Protein AF-J0SMK9-F1 (afdb_monomer)

Mean predicted aligned error: 4.0 Å

Secondary structure (DSSP, 8-state):
-HHHHHHHHHHHHTPPPPBP-SHHHHHHHHTT---HHHHHHHHTT---S-SGGGGGGHHHHHHHHB-EEEEEEEE---STTS--S--EEEEEEE--TT--HHHHHHHHHHHHGGGGGG-----S---------S-SHHHHHHHHHHHHHSTT--------SS--THHHHHHTT---------SS---HHHHHHHTT-TT----HHHHHHHHHHHHHHHHHHHH--

Radius of gyration: 21.22 Å; Cα contacts (8 Å, |Δi|>4): 235; chains: 1; bounding box: 61×41×55 Å

Structure (mmCIF, N/CA/C/O backbone):
data_AF-J0SMK9-F1
#
_entry.id   AF-J0SMK9-F1
#
loop_
_atom_site.group_PDB
_atom_site.id
_atom_site.type_symbol
_atom_site.label_atom_id
_atom_site.label_alt_id
_atom_site.label_comp_id
_atom_site.label_asym_id
_atom_site.label_entity_id
_atom_site.label_seq_id
_atom_site.pdbx_PDB_ins_code
_atom_site.Cartn_x
_atom_site.Cartn_y
_atom_site.Cartn_z
_atom_site.occupancy
_atom_site.B_iso_or_equiv
_atom_site.auth_seq_id
_atom_site.auth_comp_id
_atom_site.auth_asym_id
_atom_site.auth_atom_id
_atom_site.pdbx_PDB_model_num
ATOM 1 N N . ALA A 1 1 ? 22.108 -6.708 -23.252 1.00 94.81 1 ALA A N 1
ATOM 2 C CA . ALA A 1 1 ? 21.219 -6.888 -22.088 1.00 94.81 1 ALA A CA 1
ATOM 3 C C . ALA A 1 1 ? 21.209 -5.687 -21.137 1.00 94.81 1 ALA A C 1
ATOM 5 O O . ALA A 1 1 ? 20.129 -5.175 -20.898 1.00 94.81 1 ALA A O 1
ATOM 6 N N . VAL A 1 2 ? 22.363 -5.189 -20.659 1.00 96.62 2 VAL A N 1
ATOM 7 C CA . VAL A 1 2 ? 22.430 -4.053 -19.700 1.00 96.62 2 VAL A CA 1
ATOM 8 C C . VAL A 1 2 ? 21.637 -2.823 -20.160 1.00 96.62 2 VAL A C 1
ATOM 10 O O . VAL A 1 2 ? 20.822 -2.305 -19.409 1.00 96.62 2 VAL A O 1
ATOM 13 N N . GLU A 1 3 ? 21.832 -2.378 -21.403 1.00 96.50 3 GLU A N 1
ATOM 14 C CA . GLU A 1 3 ? 21.103 -1.223 -21.948 1.00 96.50 3 GLU A CA 1
ATOM 15 C C . GLU A 1 3 ? 19.584 -1.452 -21.977 1.00 96.50 3 GLU A C 1
ATOM 17 O O . GLU A 1 3 ? 18.820 -0.583 -21.570 1.00 96.50 3 GLU A O 1
ATOM 22 N N . ARG A 1 4 ? 19.145 -2.649 -22.394 1.00 97.38 4 ARG A N 1
ATOM 23 C CA . ARG A 1 4 ? 17.723 -3.021 -22.394 1.00 97.38 4 ARG A CA 1
ATOM 24 C C . ARG A 1 4 ? 17.141 -3.029 -20.982 1.00 97.38 4 ARG A C 1
ATOM 26 O O . ARG A 1 4 ? 16.064 -2.486 -20.790 1.00 97.38 4 ARG A O 1
ATOM 33 N N . LEU A 1 5 ? 17.861 -3.578 -20.004 1.00 98.12 5 LEU A N 1
ATOM 34 C CA . LEU A 1 5 ? 17.448 -3.563 -18.599 1.00 98.12 5 LEU A CA 1
ATOM 35 C C . LEU A 1 5 ? 17.227 -2.129 -18.095 1.00 98.12 5 LEU A C 1
ATOM 37 O O . LEU A 1 5 ? 16.214 -1.857 -17.461 1.00 98.12 5 LEU A O 1
ATOM 41 N N . ALA A 1 6 ? 18.136 -1.205 -18.419 1.00 98.06 6 ALA A N 1
ATOM 42 C CA . ALA A 1 6 ? 17.998 0.200 -18.039 1.00 98.06 6 ALA A CA 1
ATOM 43 C C . ALA A 1 6 ? 16.786 0.876 -18.708 1.00 98.06 6 ALA A C 1
ATOM 45 O O . ALA A 1 6 ? 16.082 1.646 -18.061 1.00 98.06 6 ALA A O 1
ATOM 46 N N . GLN A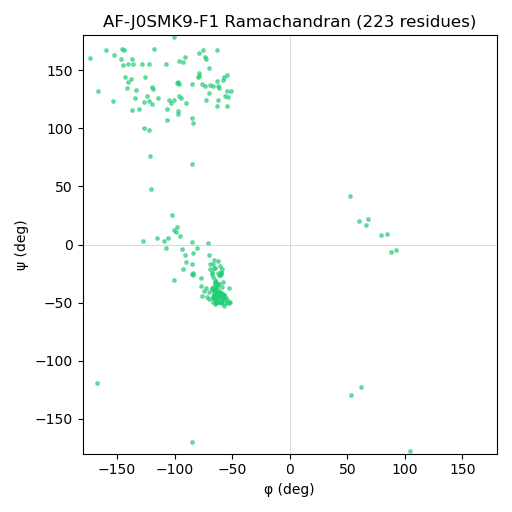 1 7 ? 16.511 0.567 -19.981 1.00 98.38 7 GLN A N 1
ATOM 47 C CA . GLN A 1 7 ? 15.333 1.073 -20.700 1.00 98.38 7 GLN A CA 1
ATOM 48 C C . GLN A 1 7 ? 14.022 0.553 -20.094 1.00 98.38 7 GLN A C 1
ATOM 50 O O . GLN A 1 7 ? 13.109 1.338 -19.864 1.00 98.38 7 GLN A O 1
ATOM 55 N N . VAL A 1 8 ? 13.954 -0.748 -19.792 1.00 98.50 8 VAL A N 1
ATOM 56 C CA . VAL A 1 8 ? 12.815 -1.383 -19.108 1.00 98.50 8 VAL A CA 1
ATOM 57 C C . VAL A 1 8 ? 12.595 -0.742 -17.738 1.00 98.50 8 VAL A C 1
ATOM 59 O O . VAL A 1 8 ? 11.495 -0.290 -17.443 1.00 98.50 8 VAL A O 1
ATOM 62 N N . SER A 1 9 ? 13.655 -0.619 -16.935 1.00 98.44 9 SER A N 1
ATOM 63 C CA . SER A 1 9 ? 13.608 0.020 -15.615 1.00 98.44 9 SER A CA 1
ATOM 64 C C . SER A 1 9 ? 13.060 1.450 -15.682 1.00 98.44 9 SER A C 1
ATOM 66 O O . SER A 1 9 ? 12.166 1.804 -14.915 1.00 98.44 9 SER A O 1
ATOM 68 N N . ALA A 1 10 ? 13.540 2.257 -16.633 1.00 98.38 10 ALA A N 1
ATOM 69 C CA . ALA A 1 10 ? 13.074 3.628 -16.821 1.00 98.38 10 ALA A CA 1
ATOM 70 C C . ALA A 1 10 ? 11.602 3.700 -17.259 1.00 98.38 10 ALA A C 1
ATOM 72 O O . ALA A 1 10 ? 10.867 4.552 -16.765 1.00 98.38 10 ALA A O 1
ATOM 73 N N . ALA A 1 11 ? 11.167 2.804 -18.152 1.00 98.38 11 ALA A N 1
ATOM 74 C CA . ALA A 1 11 ? 9.780 2.734 -18.606 1.00 98.38 11 ALA A CA 1
ATOM 75 C C . ALA A 1 11 ? 8.821 2.398 -17.452 1.00 98.38 11 ALA A C 1
ATOM 77 O O . ALA A 1 11 ? 7.823 3.091 -17.267 1.00 98.38 11 ALA A O 1
ATOM 78 N N . LEU A 1 12 ? 9.165 1.408 -16.619 1.00 98.19 12 LEU A N 1
ATOM 79 C CA . LEU A 1 12 ? 8.371 1.045 -15.439 1.00 98.19 12 LEU A CA 1
ATOM 80 C C . LEU A 1 12 ? 8.329 2.173 -14.397 1.00 98.19 12 LEU A C 1
ATOM 82 O O . LEU A 1 12 ? 7.281 2.418 -13.809 1.00 98.19 12 LEU A O 1
ATOM 86 N N . SER A 1 13 ? 9.434 2.898 -14.191 1.00 96.88 13 SER A N 1
ATOM 87 C CA . SER A 1 13 ? 9.476 4.043 -13.265 1.00 96.88 13 SER A CA 1
ATOM 88 C C . SER A 1 13 ? 8.637 5.241 -13.723 1.00 96.88 13 SER A C 1
ATOM 90 O O . SER A 1 13 ? 8.238 6.052 -12.894 1.00 96.88 13 SER A O 1
ATOM 92 N N . ALA A 1 14 ? 8.400 5.386 -15.028 1.00 95.81 14 ALA A N 1
ATOM 93 C CA . ALA A 1 14 ? 7.587 6.461 -15.600 1.00 95.81 14 ALA A CA 1
ATOM 94 C C . ALA A 1 14 ? 6.113 6.061 -15.803 1.00 95.81 14 ALA A C 1
ATOM 96 O O . ALA A 1 14 ? 5.306 6.884 -16.242 1.00 95.81 14 ALA A O 1
ATOM 97 N N . ALA A 1 15 ? 5.770 4.801 -15.531 1.00 96.00 15 ALA A N 1
ATOM 98 C CA . ALA A 1 15 ? 4.443 4.261 -15.758 1.00 96.00 15 ALA A CA 1
ATOM 99 C C . ALA A 1 15 ? 3.410 4.837 -14.784 1.00 96.00 15 ALA A C 1
ATOM 101 O O . ALA A 1 15 ? 3.713 5.174 -13.639 1.00 96.00 15 ALA A O 1
ATOM 102 N N . ARG A 1 16 ? 2.156 4.886 -15.241 1.00 91.81 16 ARG A N 1
ATOM 103 C CA . ARG A 1 16 ? 0.997 5.056 -14.364 1.00 91.81 16 ARG A CA 1
ATOM 104 C C . ARG A 1 16 ? 0.352 3.704 -14.142 1.00 91.81 16 ARG A C 1
ATOM 106 O O . ARG A 1 16 ? -0.012 3.027 -15.101 1.00 91.81 16 ARG A O 1
ATOM 113 N N . TRP A 1 17 ? 0.218 3.339 -12.879 1.00 95.69 17 TRP A N 1
ATOM 114 C CA . TRP A 1 17 ? -0.335 2.059 -12.471 1.00 95.69 17 TRP A CA 1
ATOM 115 C C . TRP A 1 17 ? -1.842 2.161 -12.215 1.00 95.69 17 TRP A C 1
ATOM 117 O O . TRP A 1 17 ? -2.336 3.262 -11.955 1.00 95.69 17 TRP A O 1
ATOM 127 N N . PRO A 1 18 ? -2.585 1.041 -12.287 1.00 95.12 18 PRO A N 1
ATOM 128 C CA . PRO A 1 18 ? -4.005 1.020 -11.952 1.00 95.12 18 PRO A CA 1
ATOM 129 C C . PRO A 1 18 ? -4.274 1.643 -10.577 1.00 95.12 18 PRO A C 1
ATOM 131 O O . PRO A 1 18 ? -3.599 1.324 -9.597 1.00 95.12 18 PRO A O 1
ATOM 134 N N . THR A 1 19 ? -5.254 2.540 -10.505 1.00 94.69 19 THR A N 1
ATOM 135 C CA . THR A 1 19 ? -5.592 3.290 -9.290 1.00 94.69 19 THR A CA 1
ATOM 136 C C . THR A 1 19 ? -6.730 2.628 -8.520 1.00 94.69 19 THR A C 1
ATOM 138 O O . THR A 1 19 ? -7.540 1.891 -9.086 1.00 94.69 19 THR A O 1
ATOM 141 N N . ALA A 1 20 ? -6.821 2.919 -7.225 1.00 92.81 20 ALA A N 1
ATOM 142 C CA . ALA A 1 20 ? -7.953 2.530 -6.401 1.00 92.81 20 ALA A CA 1
ATOM 143 C C . ALA A 1 20 ? -9.235 3.175 -6.933 1.00 92.81 20 ALA A C 1
ATOM 145 O O . ALA A 1 20 ? -9.265 4.358 -7.266 1.00 92.81 20 ALA A O 1
ATOM 146 N N . THR A 1 21 ? -10.297 2.381 -7.015 1.00 87.00 21 THR A N 1
ATOM 147 C CA . THR A 1 21 ? -11.627 2.828 -7.468 1.00 87.00 21 THR A CA 1
ATOM 148 C C . THR A 1 21 ? -12.725 2.456 -6.476 1.00 87.00 21 THR A C 1
ATOM 150 O O . THR A 1 21 ? -13.906 2.694 -6.725 1.00 87.00 21 THR A O 1
ATOM 153 N N . ASP A 1 22 ? -12.347 1.854 -5.350 1.00 88.69 22 ASP A N 1
ATOM 154 C CA . ASP A 1 22 ? -13.276 1.342 -4.362 1.00 88.69 22 ASP A CA 1
ATOM 155 C C . ASP A 1 22 ? -13.624 2.381 -3.284 1.00 88.69 22 ASP A C 1
ATOM 157 O O . ASP A 1 22 ? -12.934 3.379 -3.056 1.00 88.69 22 ASP A O 1
ATOM 161 N N . GLU A 1 23 ? -14.729 2.120 -2.589 1.00 91.56 23 GLU A N 1
ATOM 162 C CA . GLU A 1 23 ? -15.267 3.018 -1.567 1.00 91.56 23 GLU A CA 1
ATOM 163 C C . GLU A 1 23 ? -14.391 3.088 -0.302 1.00 91.56 23 GLU A C 1
ATOM 165 O O . GLU A 1 23 ? -14.538 4.023 0.481 1.00 91.56 23 GLU A O 1
ATOM 170 N N . VAL A 1 24 ? -13.466 2.143 -0.080 1.00 93.12 24 VAL A N 1
ATOM 171 C CA . VAL A 1 24 ? -12.527 2.212 1.053 1.00 93.12 24 VAL A CA 1
ATOM 172 C C . VAL A 1 24 ? -11.524 3.338 0.820 1.00 93.12 24 VAL A C 1
ATOM 174 O O . VAL A 1 24 ? -11.337 4.163 1.713 1.00 93.12 24 VAL A O 1
ATOM 177 N N . TRP A 1 25 ? -10.942 3.433 -0.381 1.00 94.88 25 TRP A N 1
ATOM 178 C CA . TRP A 1 25 ? -10.090 4.572 -0.743 1.00 94.88 25 TRP A CA 1
ATOM 179 C C . TRP A 1 25 ? -10.874 5.886 -0.722 1.00 94.88 25 TRP A C 1
ATOM 181 O O . TRP A 1 25 ? -10.466 6.837 -0.055 1.00 94.88 25 TRP A O 1
ATOM 191 N N . ALA A 1 26 ? -12.039 5.933 -1.374 1.00 94.94 26 ALA A N 1
ATOM 192 C CA . ALA A 1 26 ? -12.839 7.155 -1.423 1.00 94.94 26 ALA A CA 1
ATOM 193 C C . ALA A 1 26 ? -13.283 7.626 -0.026 1.00 94.94 26 ALA A C 1
ATOM 195 O O . ALA A 1 26 ? -13.233 8.817 0.280 1.00 94.94 26 ALA A O 1
ATOM 196 N N . GLY A 1 27 ? -13.676 6.696 0.848 1.00 95.00 27 GLY A N 1
ATOM 197 C CA . GLY A 1 27 ? -14.018 6.980 2.238 1.00 95.00 27 GLY A CA 1
ATOM 198 C C . GLY A 1 27 ? -12.831 7.488 3.058 1.00 95.00 27 GLY A C 1
ATOM 199 O O . GLY A 1 27 ? -13.011 8.396 3.869 1.00 95.00 27 GLY A O 1
ATOM 200 N N . PHE A 1 28 ? -11.627 6.951 2.827 1.00 95.12 28 PHE A N 1
ATOM 201 C CA . PHE A 1 28 ? -10.402 7.451 3.450 1.00 95.12 28 PHE A CA 1
ATOM 202 C C . PHE A 1 28 ? -10.099 8.891 3.032 1.00 95.12 28 PHE A C 1
ATOM 204 O O . PHE A 1 28 ? -9.887 9.721 3.908 1.00 95.12 28 PHE A O 1
ATOM 211 N N . VAL A 1 29 ? -10.160 9.218 1.736 1.00 96.81 29 VAL A N 1
ATOM 212 C CA . VAL A 1 29 ? -9.929 10.590 1.240 1.00 96.81 29 VAL A CA 1
ATOM 213 C C . VAL A 1 29 ? -10.930 11.578 1.848 1.00 96.81 29 VAL A C 1
ATOM 215 O O . VAL A 1 29 ? -10.526 12.604 2.391 1.00 96.81 29 VAL A O 1
ATOM 218 N N . ARG A 1 30 ? -12.231 11.252 1.830 1.00 96.19 30 ARG A N 1
ATOM 219 C CA . ARG A 1 30 ? -13.290 12.131 2.366 1.00 96.19 30 ARG A CA 1
ATOM 220 C C . ARG A 1 30 ? -13.144 12.418 3.858 1.00 96.19 30 ARG A C 1
ATOM 222 O O . ARG A 1 30 ? -13.598 13.456 4.326 1.00 96.19 30 ARG A O 1
ATOM 229 N N . ALA A 1 31 ? -12.513 11.520 4.614 1.00 94.62 31 ALA A N 1
ATOM 230 C CA . ALA A 1 31 ? -12.293 11.718 6.043 1.00 94.62 31 ALA A CA 1
ATOM 231 C C . ALA A 1 31 ? -11.336 12.883 6.363 1.00 94.62 31 ALA A C 1
ATOM 233 O O . ALA A 1 31 ? -11.322 13.340 7.504 1.00 94.62 31 ALA A O 1
ATOM 234 N N . PHE A 1 32 ? -10.557 13.357 5.383 1.00 94.12 32 PHE A N 1
ATOM 235 C CA . PHE A 1 32 ? -9.660 14.506 5.535 1.00 94.12 32 PHE A CA 1
ATOM 236 C C . PHE A 1 32 ? -10.312 15.845 5.177 1.00 94.12 32 PHE A C 1
ATOM 238 O O . PHE A 1 32 ? -9.711 16.882 5.443 1.00 94.12 32 PHE A O 1
ATOM 245 N N . GLU A 1 33 ? -11.522 15.836 4.602 1.00 94.56 33 GLU A N 1
ATOM 246 C CA . GLU A 1 33 ? -12.290 17.048 4.274 1.00 94.56 33 GLU A CA 1
ATOM 247 C C . GLU A 1 33 ? -11.485 18.066 3.435 1.00 94.56 33 GLU A C 1
ATOM 249 O O . GLU A 1 33 ? -11.519 19.275 3.678 1.00 94.56 33 GLU A O 1
ATOM 254 N N . PHE A 1 34 ? -10.725 17.573 2.448 1.00 96.56 34 PHE A N 1
ATOM 255 C CA . PHE A 1 34 ? -9.965 18.421 1.528 1.00 96.56 34 PHE A CA 1
ATOM 256 C C . PHE A 1 34 ? -10.875 19.315 0.670 1.00 96.56 34 PHE A C 1
ATOM 258 O O . PHE A 1 34 ? -12.082 19.108 0.555 1.00 96.56 34 PHE A O 1
ATOM 265 N N . GLU A 1 35 ? -10.274 20.299 -0.006 1.00 97.06 35 GLU A N 1
ATOM 266 C CA . GLU A 1 35 ? -10.972 21.041 -1.057 1.00 97.06 35 GLU A CA 1
ATOM 267 C C . GLU A 1 35 ? -11.486 20.090 -2.154 1.00 97.06 35 GLU A C 1
ATOM 269 O O . GLU A 1 35 ? -10.813 19.128 -2.530 1.00 97.06 35 GLU A O 1
ATOM 274 N N . GLU A 1 36 ? -12.662 20.400 -2.712 1.00 96.94 36 GLU A N 1
ATOM 275 C CA . GLU A 1 36 ? -13.384 19.546 -3.671 1.00 96.94 36 GLU A CA 1
ATOM 276 C C . GLU A 1 36 ? -12.516 19.111 -4.863 1.00 96.94 36 GLU A C 1
ATOM 278 O O . GLU A 1 36 ? -12.603 17.970 -5.317 1.00 96.94 36 GLU A O 1
ATOM 283 N N . ALA A 1 37 ? -11.644 19.996 -5.357 1.00 96.88 37 ALA A N 1
ATOM 284 C CA . ALA A 1 37 ? -10.738 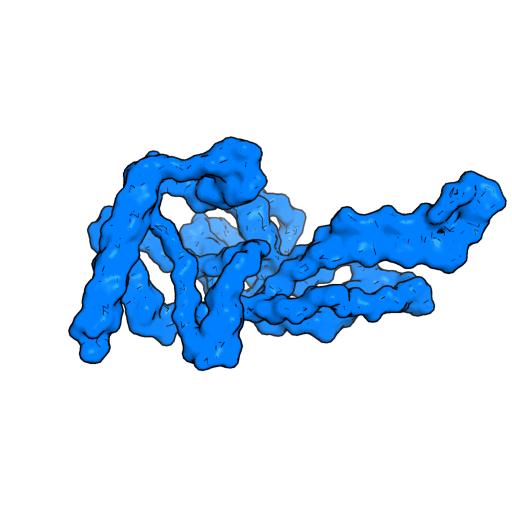19.689 -6.461 1.00 96.88 37 ALA A CA 1
ATOM 285 C C . ALA A 1 37 ? -9.700 18.618 -6.082 1.00 96.88 37 ALA A C 1
ATOM 287 O O . ALA A 1 37 ? -9.493 17.666 -6.840 1.00 96.88 37 ALA A O 1
ATOM 288 N N . THR A 1 38 ? -9.084 18.745 -4.903 1.00 96.88 38 THR A N 1
ATOM 289 C CA . THR A 1 38 ? -8.103 17.785 -4.383 1.00 96.88 38 THR A CA 1
ATOM 290 C C . THR A 1 38 ? -8.773 16.441 -4.130 1.00 96.88 38 THR A C 1
ATOM 292 O O . THR A 1 38 ? -8.320 15.434 -4.674 1.00 96.88 38 THR A O 1
ATOM 295 N N . GLU A 1 39 ? -9.897 16.431 -3.407 1.00 97.38 39 GLU A N 1
ATOM 296 C CA . GLU A 1 39 ? -10.679 15.218 -3.143 1.00 97.38 39 GLU A CA 1
ATOM 297 C C . GLU A 1 39 ? -11.054 14.500 -4.447 1.00 97.38 39 GLU A C 1
ATOM 299 O O . GLU A 1 39 ? -10.772 13.312 -4.610 1.00 97.38 39 GLU A O 1
ATOM 304 N N . THR A 1 40 ? -11.620 15.229 -5.413 1.00 96.69 40 THR A N 1
ATOM 305 C CA . THR A 1 40 ? -12.044 14.659 -6.699 1.00 96.69 40 THR A CA 1
ATOM 306 C C . THR A 1 40 ? -10.866 14.055 -7.458 1.00 96.69 40 THR A C 1
ATOM 308 O O . THR A 1 40 ? -10.984 12.963 -8.011 1.00 96.69 40 THR A O 1
ATOM 311 N N . SER A 1 41 ? -9.719 14.738 -7.487 1.00 96.75 41 SER A N 1
ATOM 312 C CA . SER A 1 41 ? -8.534 14.229 -8.184 1.00 96.75 41 SER A CA 1
ATOM 313 C C . SER A 1 41 ? -7.940 12.978 -7.523 1.00 96.75 41 SER A C 1
ATOM 315 O O . SER A 1 41 ? -7.534 12.058 -8.234 1.00 96.75 41 SER A O 1
ATOM 317 N N . LEU A 1 42 ? -7.938 12.908 -6.186 1.00 96.56 42 LEU A N 1
ATOM 318 C CA . LEU A 1 42 ? -7.473 11.749 -5.420 1.00 96.56 42 LEU A CA 1
ATOM 319 C C . LEU A 1 42 ? -8.386 10.538 -5.630 1.00 96.56 42 LEU A C 1
ATOM 321 O O . LEU A 1 42 ? -7.901 9.436 -5.881 1.00 96.56 42 LEU A O 1
ATOM 325 N N . ILE A 1 43 ? -9.705 10.737 -5.566 1.00 96.12 43 ILE A N 1
ATOM 326 C CA . ILE A 1 43 ? -10.694 9.665 -5.750 1.00 96.12 43 ILE A CA 1
ATOM 327 C C . ILE A 1 43 ? -10.686 9.146 -7.193 1.00 96.12 43 ILE A C 1
ATOM 329 O O . ILE A 1 43 ? -10.797 7.944 -7.410 1.00 96.12 43 ILE A O 1
ATOM 333 N N . ASN A 1 44 ? -10.517 10.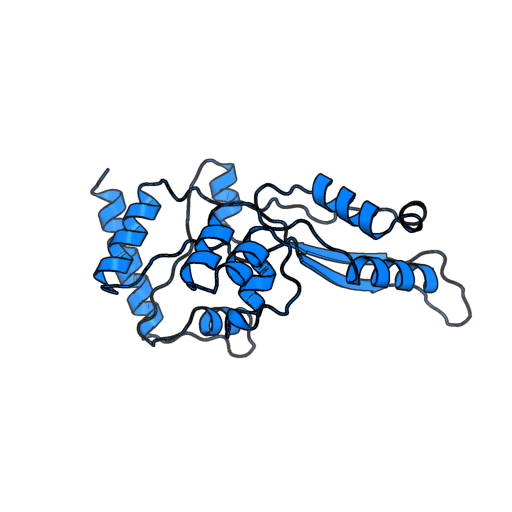028 -8.181 1.00 95.00 44 ASN A N 1
ATOM 334 C CA . ASN A 1 44 ? -10.517 9.645 -9.595 1.00 95.00 44 ASN A CA 1
ATOM 335 C C . ASN A 1 44 ? -9.152 9.153 -10.107 1.00 95.00 44 ASN A C 1
ATOM 337 O O . ASN A 1 44 ? -9.024 8.875 -11.299 1.00 95.00 44 ASN A O 1
ATOM 341 N N . GLY A 1 45 ? -8.126 9.079 -9.251 1.00 94.00 45 GLY A N 1
ATOM 342 C CA . GLY A 1 45 ? -6.794 8.617 -9.650 1.00 94.00 45 GLY A CA 1
ATOM 343 C C . GLY A 1 45 ? -6.059 9.562 -10.612 1.00 94.00 45 GLY A C 1
ATOM 344 O O . GLY A 1 45 ? -5.166 9.136 -11.341 1.00 94.00 45 GLY A O 1
ATOM 345 N N . THR A 1 46 ? -6.431 10.845 -10.648 1.00 94.81 46 THR A N 1
ATOM 346 C CA . THR A 1 46 ? -5.801 11.870 -11.502 1.00 94.81 46 THR A CA 1
ATOM 347 C C . THR A 1 46 ? -4.911 12.832 -10.717 1.00 94.81 46 THR A C 1
ATOM 349 O O . THR A 1 46 ? -4.449 13.825 -11.274 1.00 94.81 46 THR A O 1
ATOM 352 N N . TYR A 1 47 ? -4.716 12.585 -9.424 1.00 94.88 47 TYR A N 1
ATOM 353 C CA . TYR A 1 47 ? -3.850 13.379 -8.562 1.00 94.88 47 TYR A CA 1
ATOM 354 C C . TYR A 1 47 ? -2.369 13.170 -8.936 1.00 94.88 47 TYR A C 1
ATOM 356 O O . TYR A 1 47 ? -1.920 12.036 -9.088 1.00 94.88 47 TYR A O 1
ATOM 364 N N . GLU A 1 48 ? -1.617 14.263 -9.113 1.00 91.88 48 GLU A N 1
ATOM 365 C CA . GLU A 1 48 ? -0.217 14.247 -9.591 1.00 91.88 48 GLU A CA 1
ATOM 366 C C . GLU A 1 48 ? 0.800 14.758 -8.556 1.00 91.88 48 GLU A C 1
ATOM 368 O O . GLU A 1 48 ? 1.977 14.925 -8.879 1.00 91.88 48 GLU A O 1
ATOM 373 N N . GLY A 1 49 ? 0.361 15.049 -7.329 1.00 93.50 49 GLY A N 1
ATOM 374 C CA . GLY A 1 49 ? 1.249 15.490 -6.254 1.00 93.50 49 GLY A CA 1
ATOM 375 C C . GLY A 1 49 ? 1.905 14.333 -5.495 1.00 93.50 49 GLY A C 1
ATOM 376 O O . GLY A 1 49 ? 1.826 13.169 -5.885 1.00 93.50 49 GLY A O 1
ATOM 377 N N . ASP A 1 50 ? 2.555 14.664 -4.382 1.00 94.50 50 ASP A N 1
ATOM 378 C CA . ASP A 1 50 ? 3.325 13.741 -3.538 1.00 94.50 50 ASP A CA 1
ATOM 379 C C . ASP A 1 50 ? 2.572 13.285 -2.275 1.00 94.50 50 ASP A C 1
ATOM 381 O O . ASP A 1 50 ? 3.170 12.669 -1.392 1.00 94.50 50 ASP A O 1
ATOM 385 N N . TYR A 1 51 ? 1.260 13.543 -2.209 1.00 96.50 51 TYR A N 1
ATOM 386 C CA . TYR A 1 51 ? 0.378 13.210 -1.086 1.00 96.50 51 TYR A CA 1
ATOM 387 C C . TYR A 1 51 ? 0.697 13.983 0.207 1.00 96.50 51 TYR A C 1
ATOM 389 O O . TYR A 1 51 ? 0.233 13.591 1.281 1.00 96.50 51 TYR A O 1
ATOM 397 N N . ALA A 1 52 ? 1.460 15.082 0.143 1.00 96.12 52 ALA A N 1
ATOM 398 C CA . ALA A 1 52 ? 1.814 15.884 1.317 1.00 96.12 52 ALA A CA 1
ATOM 399 C C . ALA A 1 52 ? 0.602 16.452 2.086 1.00 96.12 52 ALA A C 1
ATOM 401 O O . ALA A 1 52 ? 0.718 16.756 3.273 1.00 96.12 52 ALA A O 1
ATOM 402 N N . GLU A 1 53 ? -0.572 16.558 1.460 1.00 94.81 53 GLU A N 1
ATOM 403 C CA . GLU A 1 53 ? -1.836 16.967 2.089 1.00 94.81 53 GLU A CA 1
ATOM 404 C C . GLU A 1 53 ? -2.286 15.989 3.180 1.00 94.81 53 GLU A C 1
ATOM 406 O O . GLU A 1 53 ? -2.977 16.387 4.115 1.00 94.81 53 GLU A O 1
ATOM 411 N N . PHE A 1 54 ? -1.853 14.727 3.106 1.00 95.31 54 PHE A N 1
ATOM 412 C CA . PHE A 1 54 ? -2.088 13.725 4.146 1.00 95.31 54 PHE A CA 1
ATOM 413 C C . PHE A 1 54 ? -1.109 13.834 5.326 1.00 95.31 54 PHE A C 1
ATOM 415 O O . PHE A 1 54 ? -1.231 13.079 6.290 1.00 95.31 54 PHE A O 1
ATOM 422 N N . GLY A 1 55 ? -0.131 14.744 5.279 1.00 94.62 55 GLY A N 1
ATOM 423 C CA . GLY A 1 55 ? 0.842 14.939 6.350 1.00 94.62 55 GLY A CA 1
ATOM 424 C C . GLY A 1 55 ? 1.697 13.696 6.605 1.00 94.62 55 GLY A C 1
ATOM 425 O O . GLY A 1 55 ? 2.362 13.185 5.705 1.00 94.62 55 GLY A O 1
ATOM 426 N N . ASP A 1 56 ? 1.681 13.198 7.842 1.00 92.06 56 ASP A N 1
ATOM 427 C CA . ASP A 1 56 ? 2.419 11.995 8.252 1.00 92.06 56 ASP A CA 1
ATOM 428 C C . ASP A 1 56 ? 1.911 10.706 7.580 1.00 92.06 56 ASP A C 1
ATOM 430 O O . ASP A 1 56 ? 2.609 9.691 7.574 1.00 92.06 56 ASP A O 1
ATOM 434 N N . LEU A 1 57 ? 0.734 10.755 6.950 1.00 94.12 57 LEU A N 1
ATOM 435 C CA . LEU A 1 57 ? 0.153 9.659 6.184 1.00 94.12 57 LEU A CA 1
ATOM 436 C C . LEU A 1 57 ? 0.442 9.730 4.679 1.00 94.12 57 LEU A C 1
ATOM 438 O O . LEU A 1 57 ? -0.080 8.892 3.951 1.00 94.12 57 LEU A O 1
ATOM 442 N N . ALA A 1 58 ? 1.289 10.643 4.192 1.00 94.88 58 ALA A N 1
ATOM 443 C CA . ALA A 1 58 ? 1.600 10.763 2.759 1.00 94.88 58 ALA A CA 1
ATOM 444 C C . ALA A 1 58 ? 2.062 9.433 2.126 1.00 94.88 5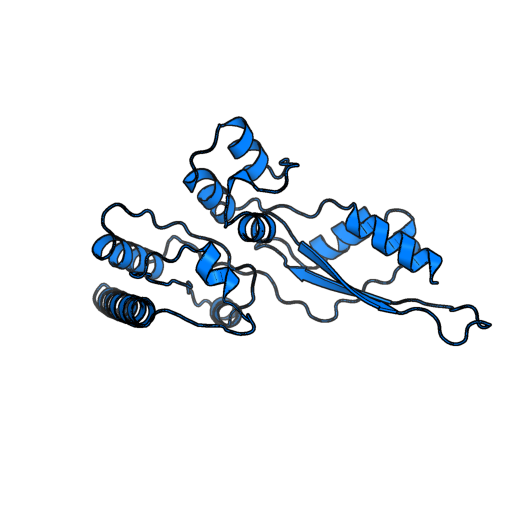8 ALA A C 1
ATOM 446 O O . ALA A 1 58 ? 1.499 8.973 1.132 1.00 94.88 58 ALA A O 1
ATOM 447 N N . ALA A 1 59 ? 3.034 8.754 2.749 1.00 92.38 59 ALA A N 1
ATOM 448 C CA . ALA A 1 59 ? 3.530 7.462 2.265 1.00 92.38 59 ALA A CA 1
ATOM 449 C C . ALA A 1 59 ? 2.463 6.356 2.339 1.00 92.38 59 ALA A C 1
ATOM 451 O O . ALA A 1 59 ? 2.389 5.496 1.461 1.00 92.38 59 ALA A O 1
ATOM 452 N N . PHE A 1 60 ? 1.620 6.390 3.375 1.00 93.44 60 PHE A N 1
ATOM 453 C CA . PHE A 1 60 ? 0.515 5.452 3.536 1.00 93.44 60 PHE A CA 1
ATOM 454 C C . PHE A 1 60 ? -0.542 5.652 2.444 1.00 93.44 60 PHE A C 1
ATOM 456 O O . PHE A 1 60 ? -0.901 4.692 1.768 1.00 93.44 60 PHE A O 1
ATOM 463 N N . ALA A 1 61 ? -0.979 6.894 2.227 1.00 95.75 61 ALA A N 1
ATOM 464 C CA . ALA A 1 61 ? -1.951 7.273 1.210 1.00 95.75 61 ALA A CA 1
ATOM 465 C C . ALA A 1 61 ? -1.470 6.887 -0.194 1.00 95.75 61 ALA A C 1
ATOM 467 O O . ALA A 1 61 ? -2.217 6.252 -0.933 1.00 95.75 61 ALA A O 1
ATOM 468 N N . HIS A 1 62 ? -0.203 7.169 -0.518 1.00 94.94 62 HIS A N 1
ATOM 469 C CA . HIS A 1 62 ? 0.424 6.712 -1.758 1.00 94.94 62 HIS A CA 1
ATOM 470 C C . HIS A 1 62 ? 0.324 5.188 -1.916 1.00 94.94 62 HIS A C 1
ATOM 472 O O . HIS A 1 62 ? -0.049 4.694 -2.974 1.00 94.94 62 HIS A O 1
ATOM 478 N N . ALA A 1 63 ? 0.652 4.420 -0.873 1.00 94.12 63 ALA A N 1
ATOM 479 C CA . ALA A 1 63 ? 0.684 2.961 -0.947 1.00 94.12 63 ALA A CA 1
ATOM 480 C C . ALA A 1 63 ? -0.697 2.304 -1.128 1.00 94.12 63 ALA A C 1
ATOM 482 O O . ALA A 1 63 ? -0.757 1.171 -1.604 1.00 94.12 63 ALA A O 1
ATOM 483 N N . ILE A 1 64 ? -1.788 2.977 -0.742 1.00 94.62 64 ILE A N 1
ATOM 484 C CA . ILE A 1 64 ? -3.154 2.432 -0.832 1.00 94.62 64 ILE A CA 1
ATOM 485 C C . ILE A 1 64 ? -4.009 3.064 -1.940 1.00 94.62 64 ILE A C 1
ATOM 487 O O . ILE A 1 64 ? -5.143 2.631 -2.135 1.00 94.62 64 ILE A O 1
ATOM 491 N N . SER A 1 65 ? -3.498 4.065 -2.663 1.00 95.50 65 SER A N 1
ATOM 492 C CA . SER A 1 65 ? -4.239 4.763 -3.724 1.00 95.50 65 SER A CA 1
ATOM 493 C C . SER A 1 65 ? -4.076 4.144 -5.115 1.00 95.50 65 SER A C 1
ATOM 495 O O . SER A 1 65 ? -4.831 4.477 -6.028 1.00 95.50 65 SER A O 1
ATOM 497 N N . HIS A 1 66 ? -3.093 3.265 -5.311 1.00 95.50 66 HIS A N 1
ATOM 498 C CA . HIS A 1 66 ? -2.804 2.615 -6.591 1.00 95.50 66 HIS A CA 1
ATOM 499 C C . HIS A 1 66 ? -1.982 1.338 -6.398 1.00 95.50 66 HIS A C 1
ATOM 501 O O . HIS A 1 66 ? -1.438 1.080 -5.324 1.00 95.50 66 HIS A O 1
ATOM 507 N N . VAL A 1 67 ? -1.884 0.539 -7.459 1.00 96.25 67 VAL A N 1
ATOM 508 C CA . VAL A 1 67 ? -0.933 -0.570 -7.532 1.00 96.25 67 VAL A CA 1
ATOM 509 C C . VAL A 1 67 ? 0.483 -0.013 -7.446 1.00 96.25 67 VAL A C 1
ATOM 511 O O . VAL A 1 67 ? 0.868 0.813 -8.270 1.00 96.25 67 VAL A O 1
ATOM 514 N N . THR A 1 68 ? 1.280 -0.478 -6.488 1.00 95.75 68 THR A N 1
ATOM 515 C CA . THR A 1 68 ? 2.689 -0.069 -6.392 1.00 95.75 68 THR A CA 1
ATOM 516 C C . THR A 1 68 ? 3.592 -1.118 -7.028 1.00 95.75 68 THR A C 1
ATOM 518 O O . THR A 1 68 ? 3.369 -2.315 -6.860 1.00 95.75 68 THR A O 1
ATOM 521 N N . VAL A 1 69 ? 4.607 -0.666 -7.769 1.00 96.88 69 VAL A N 1
ATOM 522 C CA . VAL A 1 69 ? 5.589 -1.522 -8.450 1.00 96.88 69 VAL A CA 1
ATOM 523 C C . VAL A 1 69 ? 6.988 -1.083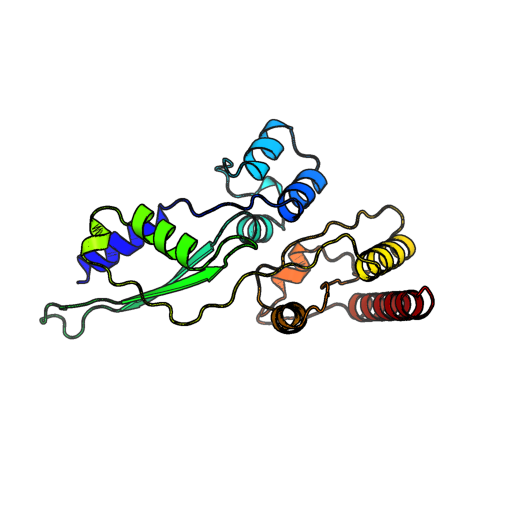 -8.035 1.00 96.88 69 VAL A C 1
ATOM 525 O O . VAL A 1 69 ? 7.520 -0.091 -8.533 1.00 96.88 69 VAL A O 1
ATOM 528 N N . ALA A 1 70 ? 7.588 -1.817 -7.102 1.00 96.31 70 ALA A N 1
ATOM 529 C CA . ALA A 1 70 ? 8.944 -1.567 -6.637 1.00 96.31 70 ALA A CA 1
ATOM 530 C C . ALA A 1 70 ? 9.938 -2.462 -7.384 1.00 96.31 70 ALA A C 1
ATOM 532 O O . ALA A 1 70 ? 9.793 -3.679 -7.408 1.00 96.31 70 ALA A O 1
ATOM 533 N N . GLN A 1 71 ? 10.979 -1.867 -7.964 1.00 97.75 71 GLN A N 1
ATOM 534 C CA . GLN A 1 71 ? 12.081 -2.600 -8.593 1.00 97.75 71 GLN A CA 1
ATOM 535 C C . GLN A 1 71 ? 13.095 -2.994 -7.516 1.00 97.75 71 GLN A C 1
ATOM 537 O O . GLN A 1 71 ? 13.832 -2.141 -7.020 1.00 97.75 71 GLN A O 1
ATOM 542 N N . THR A 1 72 ? 13.110 -4.264 -7.114 1.00 96.88 72 THR A N 1
ATOM 543 C CA . THR A 1 72 ? 13.832 -4.713 -5.910 1.00 96.88 72 THR A CA 1
ATOM 544 C C . THR A 1 72 ? 15.175 -5.363 -6.216 1.00 96.88 72 THR A C 1
ATOM 546 O O . THR A 1 72 ? 16.105 -5.240 -5.418 1.00 96.88 72 THR A O 1
ATOM 549 N N . VAL A 1 73 ? 15.315 -6.018 -7.372 1.00 98.00 73 VAL A N 1
ATOM 550 C CA . VAL A 1 73 ? 16.547 -6.718 -7.765 1.00 98.00 73 VAL A CA 1
ATOM 551 C C . VAL A 1 73 ? 16.811 -6.524 -9.253 1.00 98.00 73 VAL A C 1
ATOM 553 O O . VAL A 1 73 ? 15.913 -6.685 -10.070 1.00 98.00 73 VAL A O 1
ATOM 556 N N . ALA A 1 74 ? 18.057 -6.218 -9.620 1.00 97.94 74 ALA A N 1
ATOM 557 C CA . ALA A 1 74 ? 18.475 -6.069 -11.010 1.00 97.94 74 ALA A CA 1
ATOM 558 C C . ALA A 1 74 ? 19.806 -6.793 -11.262 1.00 97.94 74 ALA A C 1
ATOM 560 O O . ALA A 1 74 ? 20.808 -6.527 -10.591 1.00 97.94 74 ALA A O 1
ATOM 561 N N . HIS A 1 75 ? 19.843 -7.675 -12.265 1.00 97.81 75 HIS A N 1
ATOM 562 C CA . HIS A 1 75 ? 21.038 -8.439 -12.624 1.00 97.81 75 HIS A CA 1
ATOM 563 C C . HIS A 1 75 ? 21.294 -8.439 -14.133 1.00 97.81 75 HIS A C 1
ATOM 565 O O . HIS A 1 75 ? 20.408 -8.706 -14.939 1.00 97.81 75 HIS A O 1
ATOM 571 N N . SER A 1 76 ? 22.541 -8.169 -14.529 1.00 96.88 76 SER A N 1
ATOM 572 C CA . SER A 1 76 ? 23.020 -8.333 -15.905 1.00 96.88 76 SER A CA 1
ATOM 573 C C . SER A 1 76 ? 24.545 -8.255 -15.946 1.00 96.88 76 SER A C 1
ATOM 575 O O . SER A 1 76 ? 25.123 -7.289 -15.454 1.00 96.88 76 SER A O 1
ATOM 577 N N . GLY A 1 77 ? 25.202 -9.192 -16.631 1.00 92.81 77 GLY A N 1
ATOM 578 C CA . GLY A 1 77 ? 26.656 -9.147 -16.829 1.00 92.81 77 GLY A CA 1
ATOM 579 C C . GLY A 1 77 ? 27.449 -10.125 -15.973 1.00 92.81 77 GLY A C 1
ATOM 580 O O . GLY A 1 77 ? 26.910 -10.953 -15.247 1.00 92.81 77 GLY A O 1
ATOM 581 N N . GLY A 1 78 ? 28.764 -10.030 -16.124 1.00 92.50 78 GLY A N 1
ATOM 582 C CA . GLY A 1 78 ? 29.754 -10.848 -15.440 1.00 92.50 78 GLY A CA 1
ATOM 583 C C . GLY A 1 78 ? 31.133 -10.221 -15.660 1.00 92.50 78 GLY A C 1
ATOM 584 O O . GLY A 1 78 ? 31.321 -9.061 -15.292 1.00 92.50 78 GLY A O 1
ATOM 585 N N . PRO A 1 79 ? 32.096 -10.919 -16.287 1.00 94.44 79 PRO A N 1
ATOM 586 C CA . PRO A 1 79 ? 33.379 -10.318 -16.650 1.00 94.44 79 PRO A CA 1
ATOM 587 C C . PRO A 1 79 ? 33.224 -9.094 -17.567 1.00 94.44 79 PRO A C 1
ATOM 589 O O . PRO A 1 79 ? 32.427 -9.108 -18.502 1.00 94.44 79 PRO A O 1
ATOM 592 N N . ILE A 1 80 ? 34.047 -8.062 -17.355 1.00 95.06 80 ILE A N 1
ATOM 593 C CA . ILE A 1 80 ? 33.984 -6.779 -18.088 1.00 95.06 80 ILE A CA 1
ATOM 594 C C . ILE A 1 80 ? 34.166 -6.908 -19.612 1.00 95.06 80 ILE A C 1
ATOM 596 O O . ILE A 1 80 ? 33.733 -6.048 -20.370 1.00 95.06 80 ILE A O 1
ATOM 600 N N . ASN A 1 81 ? 34.809 -7.978 -20.074 1.00 95.38 81 ASN A N 1
ATOM 601 C CA . ASN A 1 81 ? 35.095 -8.240 -21.484 1.00 95.38 81 ASN A CA 1
ATOM 602 C C . ASN A 1 81 ? 34.105 -9.219 -22.141 1.00 95.38 81 ASN A C 1
ATOM 604 O O . ASN A 1 81 ? 34.365 -9.684 -23.251 1.00 95.38 81 ASN A O 1
ATOM 608 N N . VAL A 1 82 ? 32.999 -9.559 -21.470 1.00 96.81 82 VAL A N 1
ATOM 609 C CA . VAL A 1 82 ? 31.960 -10.453 -21.993 1.00 96.81 82 VAL A CA 1
ATOM 610 C C . VAL A 1 82 ? 30.637 -9.701 -22.066 1.00 96.81 82 VAL A C 1
ATOM 612 O O . VAL A 1 82 ? 30.116 -9.227 -21.060 1.00 96.81 82 VAL A O 1
ATOM 615 N N . MET A 1 83 ? 30.068 -9.618 -23.268 1.00 95.75 83 MET A N 1
ATOM 616 C CA . MET A 1 83 ? 28.760 -8.998 -23.472 1.00 95.75 83 MET A CA 1
ATOM 617 C C . MET A 1 83 ? 27.645 -9.904 -22.923 1.00 95.75 83 MET A C 1
ATOM 619 O O . MET A 1 83 ? 27.547 -11.056 -23.352 1.00 95.75 83 MET A O 1
ATOM 623 N N . PRO A 1 84 ? 26.774 -9.421 -22.016 1.00 96.88 84 PRO A N 1
ATOM 624 C CA . PRO A 1 84 ? 25.688 -10.236 -21.485 1.00 96.88 84 PRO A CA 1
ATOM 625 C C . PRO A 1 84 ? 24.561 -10.437 -22.495 1.00 96.88 84 PRO A C 1
ATOM 627 O O . PRO A 1 84 ? 24.092 -9.483 -23.130 1.00 96.88 84 PRO A O 1
ATOM 630 N N . SER A 1 85 ? 24.083 -11.680 -22.568 1.00 95.75 85 SER A N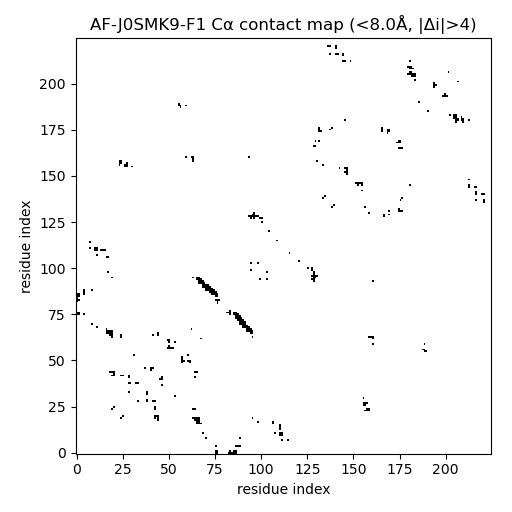 1
ATOM 631 C CA . SER A 1 85 ? 22.978 -12.100 -23.432 1.00 95.75 85 SER A CA 1
ATOM 632 C C . SER A 1 85 ? 21.592 -11.856 -22.829 1.00 95.75 85 SER A C 1
ATOM 634 O O . SER A 1 85 ? 20.644 -11.687 -23.586 1.00 95.75 85 SER A O 1
ATOM 636 N N . HIS A 1 86 ? 21.469 -11.787 -21.500 1.00 96.50 86 HIS A N 1
ATOM 637 C CA . HIS A 1 86 ? 20.202 -11.577 -20.793 1.00 96.50 86 HIS A CA 1
ATOM 638 C C . HIS A 1 86 ? 20.389 -10.715 -19.538 1.00 96.50 86 HIS A C 1
ATOM 640 O O . HIS A 1 86 ? 21.518 -10.446 -19.114 1.00 96.50 86 HIS A O 1
ATOM 646 N N . ALA A 1 87 ? 19.266 -10.259 -18.995 1.00 98.00 87 ALA A N 1
ATOM 647 C CA . ALA A 1 87 ? 19.155 -9.497 -17.765 1.00 98.00 87 ALA A CA 1
ATOM 648 C C . ALA A 1 87 ? 17.862 -9.900 -17.047 1.00 98.00 87 ALA A C 1
ATOM 650 O O . ALA A 1 87 ? 16.915 -10.316 -17.714 1.00 98.00 87 ALA A O 1
ATOM 651 N N . THR A 1 88 ? 17.817 -9.744 -15.729 1.00 98.19 88 THR A N 1
ATOM 652 C CA . THR A 1 88 ? 16.606 -9.934 -14.924 1.00 98.19 88 THR A CA 1
ATOM 653 C C . THR A 1 88 ? 16.333 -8.690 -14.085 1.00 98.19 88 THR A C 1
ATOM 655 O O . THR A 1 88 ? 17.261 -8.012 -13.631 1.00 98.19 88 THR A O 1
ATOM 658 N N . LEU A 1 89 ? 15.048 -8.387 -13.922 1.00 98.44 89 LEU A N 1
ATOM 659 C CA . LEU A 1 89 ? 14.523 -7.343 -13.053 1.00 98.44 89 LEU A CA 1
ATOM 660 C C . LEU A 1 89 ? 13.401 -7.974 -12.234 1.00 98.44 89 LEU A C 1
ATOM 662 O O . LEU A 1 89 ? 12.414 -8.419 -12.814 1.00 98.44 89 LEU A O 1
ATOM 666 N N . GLU A 1 90 ? 13.565 -8.045 -10.919 1.00 98.44 90 GLU A N 1
ATOM 667 C CA . GLU A 1 90 ? 12.526 -8.544 -10.018 1.00 98.44 90 GLU A CA 1
ATOM 668 C C . GLU A 1 90 ? 11.748 -7.366 -9.438 1.00 98.44 90 GLU A C 1
ATOM 670 O O . GLU A 1 90 ? 12.317 -6.314 -9.117 1.00 98.44 90 GLU A O 1
ATOM 675 N N . LEU A 1 91 ? 10.434 -7.555 -9.336 1.00 97.75 91 LEU A N 1
ATOM 676 C CA . LEU A 1 91 ? 9.486 -6.543 -8.900 1.00 97.75 91 LEU A CA 1
ATOM 677 C C . LEU A 1 91 ? 8.761 -7.032 -7.640 1.00 97.75 91 LEU A C 1
ATOM 679 O O . LEU A 1 91 ? 8.313 -8.176 -7.598 1.00 97.75 91 LEU A O 1
ATOM 683 N N . ASP A 1 92 ? 8.611 -6.163 -6.639 1.00 96.31 92 ASP A N 1
ATOM 684 C CA . ASP A 1 92 ? 7.608 -6.327 -5.579 1.00 96.31 92 ASP A CA 1
ATOM 685 C C . ASP A 1 92 ? 6.387 -5.491 -5.957 1.00 96.31 92 ASP A C 1
ATOM 687 O O . ASP A 1 92 ? 6.475 -4.265 -6.061 1.00 96.31 92 ASP A O 1
ATOM 691 N N . ILE A 1 93 ? 5.264 -6.163 -6.212 1.00 96.12 93 ILE A N 1
ATOM 692 C CA . ILE A 1 93 ? 4.035 -5.525 -6.687 1.00 96.12 93 ILE A CA 1
ATOM 693 C C . ILE A 1 93 ? 2.953 -5.664 -5.624 1.00 96.12 93 ILE A C 1
ATOM 695 O O . ILE A 1 93 ? 2.637 -6.770 -5.180 1.00 96.12 93 ILE A O 1
ATOM 699 N N . ARG A 1 94 ? 2.357 -4.538 -5.224 1.00 95.44 94 ARG A N 1
ATOM 700 C CA . ARG A 1 94 ? 1.203 -4.517 -4.316 1.00 95.44 94 ARG A CA 1
ATOM 701 C C . ARG A 1 94 ? -0.044 -4.170 -5.108 1.00 95.44 94 ARG A C 1
ATOM 703 O O . ARG A 1 94 ? -0.215 -3.027 -5.515 1.00 95.44 94 ARG A O 1
ATOM 710 N N . THR A 1 95 ? -0.901 -5.163 -5.329 1.00 94.56 95 THR A N 1
ATOM 711 C CA . THR A 1 95 ? -2.200 -4.988 -5.991 1.00 94.56 95 THR A CA 1
ATOM 712 C C . THR A 1 95 ? -3.254 -4.414 -5.047 1.00 94.56 95 THR A C 1
ATOM 714 O O . THR A 1 95 ? -3.120 -4.496 -3.824 1.00 94.56 95 THR A O 1
ATOM 717 N N . LEU A 1 96 ? -4.354 -3.923 -5.614 1.00 94.06 96 LEU A N 1
ATOM 718 C CA . LEU A 1 96 ? -5.542 -3.486 -4.881 1.00 94.06 96 LEU A CA 1
ATOM 719 C C . LEU A 1 96 ? -6.695 -4.485 -5.058 1.00 94.06 96 LEU A C 1
ATOM 721 O O . LEU A 1 96 ? -6.712 -5.217 -6.048 1.00 94.06 96 LEU A O 1
ATOM 725 N N . PRO A 1 97 ? -7.666 -4.559 -4.126 1.00 91.38 97 PRO A N 1
ATOM 726 C CA . PRO A 1 97 ? -8.850 -5.389 -4.320 1.00 91.38 97 PRO A CA 1
ATOM 727 C C . PRO A 1 97 ? -9.551 -5.057 -5.645 1.00 91.38 97 PRO A C 1
ATOM 729 O O . PRO A 1 97 ? -9.886 -3.905 -5.899 1.00 91.38 97 PRO A O 1
ATOM 732 N N . GLY A 1 98 ? -9.786 -6.076 -6.472 1.00 89.31 98 GLY A N 1
ATOM 733 C CA . GLY A 1 98 ? -10.391 -5.911 -7.798 1.00 89.31 98 GLY A CA 1
ATOM 734 C C . GLY A 1 98 ? -9.396 -5.724 -8.946 1.00 89.31 98 GLY A C 1
ATOM 735 O O . GLY A 1 98 ? -9.841 -5.721 -10.085 1.00 89.31 98 GLY A O 1
ATOM 736 N N . VAL A 1 99 ? -8.094 -5.622 -8.656 1.00 93.25 99 VAL A N 1
ATOM 737 C CA . VAL A 1 99 ? -7.014 -5.726 -9.648 1.00 93.25 99 VAL A CA 1
ATOM 738 C C . VAL A 1 99 ? -6.381 -7.107 -9.521 1.00 93.25 99 VAL A C 1
ATOM 740 O O . VAL A 1 99 ? -5.920 -7.468 -8.433 1.00 93.25 99 VAL A O 1
ATOM 743 N N . ASP A 1 100 ? -6.377 -7.881 -10.602 1.00 92.81 100 ASP A N 1
ATOM 744 C CA . ASP A 1 100 ? -5.756 -9.206 -10.632 1.00 92.81 100 ASP A CA 1
ATOM 745 C C . ASP A 1 100 ? -4.369 -9.207 -11.303 1.00 92.81 100 ASP A C 1
ATOM 747 O O . ASP A 1 100 ? -3.840 -8.174 -11.716 1.00 92.81 100 ASP A O 1
ATOM 751 N N . ASP A 1 101 ? -3.724 -10.376 -11.343 1.00 93.50 101 ASP A N 1
ATOM 752 C CA . ASP A 1 101 ? -2.390 -10.509 -11.937 1.00 93.50 101 ASP A CA 1
ATOM 753 C C . ASP A 1 101 ? -2.391 -10.265 -13.460 1.00 93.50 101 ASP A C 1
ATOM 755 O O . ASP A 1 101 ? -1.373 -9.854 -14.015 1.00 93.50 101 ASP A O 1
ATOM 759 N N . ASP A 1 102 ? -3.506 -10.525 -14.152 1.00 95.31 102 ASP A N 1
ATOM 760 C CA . ASP A 1 102 ? -3.617 -10.298 -15.595 1.00 95.31 102 ASP A CA 1
ATOM 761 C C . ASP A 1 102 ? -3.707 -8.789 -15.883 1.00 95.31 102 ASP A C 1
ATOM 763 O O . ASP A 1 102 ? -3.074 -8.306 -16.827 1.00 95.31 102 ASP A O 1
ATOM 767 N N . ASP A 1 103 ? -4.410 -8.029 -15.036 1.00 95.44 103 ASP A N 1
ATOM 768 C CA . ASP A 1 103 ? -4.426 -6.562 -15.077 1.00 95.44 103 ASP A CA 1
ATOM 769 C C . ASP A 1 103 ? -3.020 -5.973 -14.871 1.00 95.44 103 ASP A C 1
ATOM 771 O O . ASP A 1 103 ? -2.622 -5.030 -15.564 1.00 95.44 103 ASP A O 1
ATOM 775 N N . VAL A 1 104 ? -2.246 -6.535 -13.935 1.00 96.44 104 VAL A N 1
ATOM 776 C CA . VAL A 1 104 ? -0.854 -6.129 -13.679 1.00 96.44 104 VAL A CA 1
ATOM 777 C C . VAL A 1 104 ? 0.030 -6.413 -14.889 1.00 96.44 104 VAL A C 1
ATOM 779 O O . VAL A 1 104 ? 0.750 -5.518 -15.337 1.00 96.44 104 VAL A O 1
ATOM 782 N N . ASP A 1 105 ? -0.037 -7.619 -15.452 1.00 96.75 105 ASP A N 1
ATOM 783 C CA . ASP A 1 105 ? 0.751 -7.982 -16.632 1.00 96.75 105 ASP A CA 1
ATOM 784 C C . ASP A 1 105 ? 0.401 -7.083 -17.826 1.00 96.75 105 ASP A C 1
ATOM 786 O O . ASP A 1 105 ? 1.295 -6.598 -18.525 1.00 96.75 105 ASP A O 1
ATOM 790 N N . ALA A 1 106 ? -0.886 -6.787 -18.029 1.00 97.19 106 ALA A N 1
ATOM 791 C CA . ALA A 1 106 ? -1.338 -5.860 -19.060 1.00 97.19 106 ALA A CA 1
ATOM 792 C C . ALA A 1 106 ? -0.802 -4.436 -18.833 1.00 97.19 106 ALA A C 1
ATOM 794 O O . ALA A 1 106 ? -0.356 -3.792 -19.787 1.00 97.19 106 ALA A O 1
ATOM 795 N N . ALA A 1 107 ? -0.789 -3.954 -17.586 1.00 97.56 107 ALA A N 1
ATOM 796 C CA . ALA A 1 107 ? -0.228 -2.652 -17.235 1.00 97.56 107 ALA A CA 1
ATOM 797 C C . ALA A 1 107 ? 1.294 -2.597 -17.458 1.00 97.56 107 ALA A C 1
ATOM 799 O O . ALA A 1 107 ? 1.796 -1.606 -17.990 1.00 97.56 107 ALA A O 1
ATOM 800 N N . ILE A 1 108 ? 2.027 -3.666 -17.126 1.00 98.12 108 ILE A N 1
ATOM 801 C CA . ILE A 1 108 ? 3.467 -3.782 -17.407 1.00 98.12 108 ILE A CA 1
ATOM 802 C C . ILE A 1 108 ? 3.709 -3.745 -18.918 1.00 98.12 108 ILE A C 1
ATOM 804 O O . ILE A 1 108 ? 4.530 -2.961 -19.387 1.00 98.12 108 ILE A O 1
ATOM 808 N N . VAL A 1 109 ? 2.980 -4.542 -19.703 1.00 98.19 109 VAL A N 1
ATOM 809 C CA . VAL A 1 109 ? 3.112 -4.551 -21.170 1.00 98.19 109 VAL A CA 1
ATOM 810 C C . VAL A 1 109 ? 2.822 -3.167 -21.756 1.00 98.19 109 VAL A C 1
ATOM 812 O O . VAL A 1 109 ? 3.593 -2.677 -22.583 1.00 98.19 109 VAL A O 1
ATOM 815 N N . ALA A 1 110 ? 1.762 -2.502 -21.293 1.00 98.06 110 ALA A N 1
ATOM 816 C CA . ALA A 1 110 ? 1.427 -1.145 -21.712 1.00 98.06 110 ALA A CA 1
ATOM 817 C C . ALA A 1 110 ? 2.532 -0.133 -21.363 1.00 98.06 110 ALA A C 1
ATOM 819 O O . ALA A 1 110 ? 2.870 0.705 -22.199 1.00 98.06 110 ALA A O 1
ATOM 820 N N . ALA A 1 111 ? 3.128 -0.231 -20.171 1.00 98.06 111 ALA A N 1
ATOM 821 C CA . ALA A 1 111 ? 4.241 0.619 -19.751 1.00 98.06 111 ALA A CA 1
ATOM 822 C C . ALA A 1 111 ? 5.500 0.415 -20.608 1.00 98.06 111 ALA A C 1
ATOM 824 O O . ALA A 1 111 ? 6.226 1.369 -20.886 1.00 98.06 111 ALA A O 1
ATOM 825 N N . LEU A 1 112 ? 5.764 -0.820 -21.037 1.00 98.25 112 LEU A N 1
ATOM 826 C CA . LEU A 1 112 ? 6.935 -1.159 -21.844 1.00 98.25 112 LEU A CA 1
ATOM 827 C C . LEU A 1 112 ? 6.797 -0.751 -23.316 1.00 98.25 112 LEU A C 1
ATOM 829 O O . LEU A 1 112 ? 7.814 -0.486 -23.965 1.00 98.25 112 LEU A O 1
ATOM 833 N N . GLY A 1 113 ? 5.576 -0.700 -23.856 1.00 97.88 113 GLY A N 1
ATOM 834 C CA . GLY A 1 113 ? 5.345 -0.439 -25.279 1.00 97.88 113 GLY A CA 1
ATOM 835 C C . GLY A 1 113 ? 6.146 -1.409 -26.155 1.00 97.88 113 GLY A C 1
ATOM 836 O O . GLY A 1 113 ? 6.157 -2.612 -25.906 1.00 97.88 113 GLY A O 1
ATOM 837 N N . ASP A 1 114 ? 6.892 -0.887 -27.131 1.00 97.50 114 ASP A N 1
ATOM 838 C CA . ASP A 1 114 ? 7.726 -1.692 -28.041 1.00 97.50 114 ASP A CA 1
ATOM 839 C C . ASP A 1 114 ? 8.824 -2.509 -27.324 1.00 97.50 114 ASP A C 1
ATOM 841 O O . ASP A 1 114 ? 9.370 -3.458 -27.889 1.00 97.50 114 ASP A O 1
ATOM 845 N N . LEU A 1 115 ? 9.186 -2.167 -26.078 1.00 97.69 115 LEU A N 1
ATOM 846 C CA . LEU A 1 115 ? 10.150 -2.959 -25.305 1.00 97.69 115 LEU A CA 1
ATOM 847 C C . LEU A 1 115 ? 9.582 -4.321 -24.887 1.00 97.69 115 LEU A C 1
ATOM 849 O O . LEU A 1 115 ? 10.374 -5.224 -24.607 1.00 97.69 115 LEU A O 1
ATOM 853 N N . ALA A 1 116 ? 8.254 -4.482 -24.856 1.00 97.44 116 ALA A N 1
ATOM 854 C CA . ALA A 1 116 ? 7.596 -5.717 -24.436 1.00 97.44 116 ALA A CA 1
ATOM 855 C C . ALA A 1 116 ? 8.024 -6.929 -25.285 1.00 97.44 116 ALA A C 1
ATOM 857 O O . ALA A 1 116 ? 8.204 -8.014 -24.740 1.00 97.44 116 ALA A O 1
ATOM 858 N N . ASP A 1 117 ? 8.324 -6.736 -26.575 1.00 96.50 117 ASP A N 1
ATOM 859 C CA . ASP A 1 117 ? 8.811 -7.790 -27.485 1.00 96.50 117 ASP A CA 1
ATOM 860 C C . ASP A 1 117 ? 10.168 -8.393 -27.067 1.00 96.50 117 ASP A C 1
ATOM 862 O O . ASP A 1 117 ? 10.595 -9.436 -27.569 1.00 96.50 117 ASP A O 1
ATOM 866 N N . HIS A 1 118 ? 10.878 -7.729 -26.154 1.00 95.94 118 HIS A N 1
ATOM 867 C CA . HIS A 1 118 ? 12.169 -8.159 -25.623 1.00 95.94 118 HIS A CA 1
ATOM 868 C C . HIS A 1 118 ? 12.106 -8.629 -24.168 1.00 95.94 118 HIS A C 1
ATOM 870 O O . HIS A 1 118 ? 13.153 -8.940 -23.594 1.00 95.94 118 HIS A O 1
ATOM 876 N N . VAL A 1 119 ? 10.916 -8.662 -23.567 1.00 97.81 119 VAL A N 1
ATOM 877 C CA . VAL A 1 119 ? 10.712 -8.988 -22.157 1.00 97.81 119 VAL A CA 1
ATOM 878 C C . VAL A 1 119 ? 9.842 -10.232 -22.039 1.00 97.81 119 VAL A C 1
ATOM 880 O O . VAL A 1 119 ? 8.808 -10.365 -22.683 1.00 97.81 119 VAL A O 1
ATOM 883 N N . HIS A 1 120 ? 10.270 -11.153 -21.183 1.00 97.75 120 HIS A N 1
ATOM 884 C CA . HIS A 1 120 ? 9.432 -12.244 -20.710 1.00 97.75 120 HIS A CA 1
ATOM 885 C C . HIS A 1 120 ? 9.012 -11.928 -19.275 1.00 97.75 120 HIS A C 1
ATOM 887 O O . HIS A 1 120 ? 9.876 -11.673 -18.437 1.00 97.75 120 HIS A O 1
ATOM 893 N N . ILE A 1 121 ? 7.705 -11.915 -19.017 1.00 97.31 121 ILE A N 1
ATOM 894 C CA . ILE A 1 121 ? 7.140 -11.691 -17.685 1.00 97.31 121 ILE A CA 1
ATOM 895 C C . ILE A 1 121 ? 6.882 -13.057 -17.046 1.00 97.31 121 ILE A C 1
ATOM 897 O O . ILE A 1 121 ? 6.213 -13.905 -17.636 1.00 97.31 121 ILE A O 1
ATOM 901 N N . GLU A 1 122 ? 7.422 -13.258 -15.847 1.00 97.25 122 GLU A N 1
ATOM 902 C CA . GLU A 1 122 ? 7.235 -14.461 -15.038 1.00 97.25 122 GLU A CA 1
ATOM 903 C C . GLU A 1 122 ? 6.686 -14.066 -13.662 1.00 97.25 122 GLU A C 1
ATOM 905 O O . GLU A 1 122 ? 7.256 -13.214 -12.977 1.00 97.25 122 GLU A O 1
ATOM 910 N N . ARG A 1 123 ? 5.586 -14.701 -13.239 1.00 96.00 123 ARG A N 1
ATOM 911 C CA . ARG A 1 123 ? 4.996 -14.501 -11.909 1.00 96.00 123 ARG A CA 1
ATOM 912 C C . ARG A 1 123 ? 5.703 -15.403 -10.899 1.00 96.00 123 ARG A C 1
ATOM 914 O O . ARG A 1 123 ? 5.521 -16.618 -10.924 1.00 96.00 123 ARG A O 1
ATOM 921 N N . LEU A 1 124 ? 6.496 -14.811 -10.007 1.00 95.00 124 LEU A N 1
ATOM 922 C CA . LEU A 1 124 ? 7.243 -15.555 -8.982 1.00 95.00 124 LEU A CA 1
ATOM 923 C C . LEU A 1 124 ? 6.343 -16.015 -7.823 1.00 95.00 124 LEU A C 1
ATOM 925 O O . LEU A 1 124 ? 6.441 -17.148 -7.353 1.00 95.00 124 LEU A O 1
ATOM 929 N N . LEU A 1 125 ? 5.471 -15.119 -7.356 1.00 93.31 125 LEU A N 1
ATOM 930 C CA . LEU A 1 125 ? 4.501 -15.353 -6.292 1.00 93.31 125 LEU A CA 1
ATOM 931 C C . LEU A 1 125 ? 3.319 -14.405 -6.495 1.00 93.31 125 LEU A C 1
ATOM 933 O O . LEU A 1 125 ? 3.505 -13.192 -6.490 1.00 93.31 125 LEU A O 1
ATOM 937 N N . SER A 1 126 ? 2.117 -14.964 -6.599 1.00 91.75 126 SER A N 1
ATOM 938 C CA . SER A 1 126 ? 0.884 -14.196 -6.772 1.00 91.75 126 SER A CA 1
ATOM 939 C C . SER A 1 126 ? -0.097 -14.498 -5.653 1.00 91.75 126 SER A C 1
ATOM 941 O O . SER A 1 126 ? -0.479 -15.646 -5.418 1.00 91.75 126 SER A O 1
ATOM 943 N N . GLU A 1 127 ? -0.511 -13.448 -4.955 1.00 90.31 127 GLU A N 1
ATOM 944 C CA . GLU A 1 127 ? -1.483 -13.508 -3.874 1.00 90.31 127 GLU A CA 1
ATOM 945 C C . GLU A 1 127 ? -2.451 -12.328 -4.045 1.00 90.31 127 GLU A C 1
ATOM 947 O O . GLU A 1 127 ? -2.021 -11.181 -3.920 1.00 90.31 127 GLU A O 1
ATOM 952 N N . PRO A 1 128 ? -3.751 -12.566 -4.304 1.00 89.81 128 PRO A N 1
ATOM 953 C CA . PRO A 1 128 ? -4.685 -11.482 -4.572 1.00 89.81 128 PRO A CA 1
ATOM 954 C C . PRO A 1 128 ? -4.838 -10.564 -3.360 1.00 89.81 128 PRO A C 1
ATOM 956 O O . PRO A 1 128 ? -4.966 -11.022 -2.213 1.00 89.81 128 PRO A O 1
ATOM 959 N N . ALA A 1 129 ? -4.923 -9.263 -3.625 1.00 92.44 129 ALA A N 1
ATOM 960 C CA . ALA A 1 129 ? -5.390 -8.306 -2.638 1.00 92.44 129 ALA A CA 1
ATOM 961 C C . ALA A 1 129 ? -6.842 -8.615 -2.257 1.00 92.44 129 ALA A C 1
ATOM 963 O O . ALA A 1 129 ? -7.693 -8.926 -3.089 1.00 92.44 129 ALA A O 1
ATOM 964 N N . THR A 1 130 ? -7.133 -8.564 -0.959 1.00 92.31 130 THR A N 1
ATOM 965 C CA . THR A 1 130 ? -8.448 -8.937 -0.434 1.00 92.31 130 THR A CA 1
ATOM 966 C C . THR A 1 130 ? -8.893 -7.960 0.639 1.00 92.31 130 THR A C 1
ATOM 968 O O . THR A 1 130 ? -8.099 -7.545 1.482 1.00 92.31 130 THR A O 1
ATOM 971 N N . ALA A 1 131 ? -10.188 -7.666 0.656 1.00 93.25 131 ALA A N 1
ATOM 972 C CA . ALA A 1 131 ? -10.829 -6.839 1.666 1.00 93.25 131 ALA A CA 1
ATOM 973 C C . ALA A 1 131 ? -12.049 -7.562 2.250 1.00 93.25 131 ALA A C 1
ATOM 975 O O . ALA A 1 131 ? -12.630 -8.447 1.622 1.00 93.25 131 ALA A O 1
ATOM 976 N N . SER A 1 132 ? -12.423 -7.196 3.473 1.00 94.31 132 SER A N 1
ATOM 977 C CA . SER A 1 132 ? -13.700 -7.593 4.073 1.00 94.31 132 SER A CA 1
ATOM 978 C C . SER A 1 132 ? -14.704 -6.457 3.856 1.00 94.31 132 SER A C 1
ATOM 980 O O . SER A 1 132 ? -14.342 -5.299 4.052 1.00 94.31 132 SER A O 1
ATOM 982 N N . SER A 1 133 ? -15.961 -6.764 3.511 1.00 92.62 133 SER A N 1
ATOM 983 C CA . SER A 1 133 ? -17.043 -5.758 3.466 1.00 92.62 133 SER A CA 1
ATOM 984 C C . SER A 1 133 ? -17.165 -5.027 4.804 1.00 92.62 133 SER A C 1
ATOM 986 O O . SER A 1 133 ? -16.979 -5.654 5.838 1.00 92.62 133 SER A O 1
ATOM 988 N N . THR A 1 134 ? -17.512 -3.744 4.837 1.00 94.00 134 THR A N 1
ATOM 989 C CA . THR A 1 134 ? -17.827 -3.030 6.092 1.00 94.00 134 THR A CA 1
ATOM 990 C C . THR A 1 134 ? -19.281 -3.220 6.538 1.00 94.00 134 THR A C 1
ATOM 992 O O . THR A 1 134 ? -19.633 -2.869 7.663 1.00 94.00 134 THR A O 1
ATOM 995 N N . ASP A 1 135 ? -20.128 -3.842 5.716 1.00 94.56 135 ASP A N 1
ATOM 996 C CA . ASP A 1 135 ? -21.486 -4.237 6.102 1.00 94.56 135 ASP A CA 1
ATOM 997 C C . ASP A 1 135 ? -21.483 -5.596 6.817 1.00 94.56 135 ASP A C 1
ATOM 999 O O . ASP A 1 135 ? -21.915 -6.620 6.287 1.00 94.56 135 ASP A O 1
ATOM 1003 N N . THR A 1 136 ? -20.926 -5.626 8.029 1.00 94.94 136 THR A N 1
ATOM 1004 C CA . THR A 1 136 ? -20.914 -6.828 8.872 1.00 94.94 136 THR A CA 1
ATOM 1005 C C . THR A 1 136 ? -21.164 -6.490 10.335 1.00 94.94 136 THR A C 1
ATOM 1007 O O . THR A 1 136 ? -20.858 -5.393 10.810 1.00 94.94 136 THR A O 1
ATOM 1010 N N . ASP A 1 137 ? -21.679 -7.464 11.084 1.00 95.06 137 ASP A N 1
ATOM 1011 C CA . ASP A 1 137 ? -21.884 -7.311 12.528 1.00 95.06 137 ASP A CA 1
ATOM 1012 C C . ASP A 1 137 ? -20.564 -7.139 13.284 1.00 95.06 137 ASP A C 1
ATOM 1014 O O . ASP A 1 137 ? -20.503 -6.393 14.260 1.00 95.06 137 ASP A O 1
ATOM 1018 N N . LEU A 1 138 ? -19.482 -7.761 12.801 1.00 95.69 138 LEU A N 1
ATOM 1019 C CA . LEU A 1 138 ? -18.155 -7.603 13.393 1.00 95.69 138 LEU A CA 1
ATOM 1020 C C . LEU A 1 138 ? -17.643 -6.167 13.220 1.00 95.69 138 LEU A C 1
ATOM 1022 O O . LEU A 1 138 ? -17.151 -5.575 14.178 1.00 95.69 138 LEU A O 1
ATOM 1026 N N . TYR A 1 139 ? -17.807 -5.578 12.032 1.00 95.75 139 TYR A N 1
ATOM 1027 C CA . TYR A 1 139 ? -17.436 -4.182 11.798 1.00 95.75 139 TYR A CA 1
ATOM 1028 C C . TYR A 1 139 ? -18.270 -3.221 12.657 1.00 95.75 139 TYR A C 1
ATOM 1030 O O . TYR A 1 139 ? -17.727 -2.304 13.276 1.00 95.75 139 TYR A O 1
ATOM 1038 N N . ARG A 1 140 ? -19.586 -3.462 12.767 1.00 95.19 140 ARG A N 1
ATOM 1039 C CA . ARG A 1 140 ? -20.473 -2.689 13.653 1.00 95.19 140 ARG A CA 1
ATOM 1040 C C . ARG A 1 140 ? -20.030 -2.763 15.120 1.00 95.19 140 ARG A C 1
ATOM 1042 O O . ARG A 1 140 ? -20.015 -1.730 15.789 1.00 95.19 140 ARG A O 1
ATOM 1049 N N . ALA A 1 141 ? -19.623 -3.940 15.603 1.00 95.88 141 ALA A N 1
ATOM 1050 C CA . ALA A 1 141 ? -19.109 -4.121 16.963 1.00 95.88 141 ALA A CA 1
ATOM 1051 C C . ALA A 1 141 ? -17.789 -3.363 17.197 1.00 95.88 141 ALA A C 1
ATOM 1053 O O . ALA A 1 141 ? -17.658 -2.670 18.206 1.00 95.88 141 ALA A O 1
ATOM 1054 N N . ILE A 1 142 ? -16.850 -3.416 16.241 1.00 96.12 142 ILE A N 1
ATOM 1055 C CA . ILE A 1 142 ? -15.602 -2.631 16.279 1.00 96.12 142 ILE A CA 1
ATOM 1056 C C . ILE A 1 142 ? -15.915 -1.137 16.382 1.00 96.12 142 ILE A C 1
ATOM 1058 O O . ILE A 1 142 ? -15.413 -0.457 17.279 1.00 96.12 142 ILE A O 1
ATOM 1062 N N . LYS A 1 143 ? -16.799 -0.632 15.514 1.00 95.31 143 LYS A N 1
ATOM 1063 C CA . LYS A 1 143 ? -17.192 0.780 15.511 1.00 95.31 143 LYS A CA 1
ATOM 1064 C C . LYS A 1 143 ? -17.805 1.206 16.847 1.00 95.31 143 LYS A C 1
ATOM 1066 O O . LYS A 1 143 ? -17.465 2.268 17.361 1.00 95.31 143 LYS A O 1
ATOM 1071 N N . ALA A 1 144 ? -18.676 0.380 17.425 1.00 94.56 144 ALA A N 1
ATOM 1072 C CA . ALA A 1 144 ? -19.305 0.668 18.710 1.00 94.56 144 ALA A CA 1
ATOM 1073 C C . ALA A 1 144 ? -18.294 0.695 19.871 1.00 94.56 144 ALA A C 1
ATOM 1075 O O . ALA A 1 144 ? -18.380 1.571 20.732 1.00 94.56 144 ALA A O 1
ATOM 1076 N N . ALA A 1 145 ? -17.328 -0.229 19.887 1.00 95.81 145 ALA A N 1
ATOM 1077 C CA . ALA A 1 145 ? -16.285 -0.279 20.912 1.00 95.81 145 ALA A CA 1
ATOM 1078 C C . ALA A 1 145 ? -15.336 0.913 20.848 1.00 95.81 145 ALA A C 1
ATOM 1080 O O . ALA A 1 145 ? -15.098 1.563 21.869 1.00 95.81 145 ALA A O 1
ATOM 1081 N N . LEU A 1 146 ? -14.872 1.264 19.649 1.00 95.06 146 LEU A N 1
ATOM 1082 C CA . LEU A 1 146 ? -14.025 2.438 19.460 1.00 95.06 146 LEU A CA 1
ATOM 1083 C C . LEU A 1 146 ? -14.766 3.733 19.814 1.00 95.06 146 LEU A C 1
ATOM 1085 O O . LEU A 1 146 ? -14.206 4.565 20.518 1.00 95.06 146 LEU A O 1
ATOM 1089 N N . ALA A 1 147 ? -16.040 3.875 19.436 1.00 94.25 147 ALA A N 1
ATOM 1090 C CA . ALA A 1 147 ? -16.831 5.066 19.760 1.00 94.25 147 ALA A CA 1
ATOM 1091 C C . ALA A 1 147 ? -17.079 5.250 21.269 1.00 94.25 147 ALA A C 1
ATOM 1093 O O . ALA A 1 147 ? -17.196 6.382 21.738 1.00 94.25 147 ALA A O 1
ATOM 1094 N N . ARG A 1 148 ? -17.158 4.160 22.048 1.00 94.12 148 ARG A N 1
ATOM 1095 C CA . ARG A 1 148 ? -17.251 4.245 23.516 1.00 94.12 148 ARG A CA 1
ATOM 1096 C C . ARG A 1 148 ? -15.950 4.716 24.149 1.00 94.12 148 ARG A C 1
ATOM 1098 O O . ARG A 1 148 ? -16.001 5.491 25.100 1.00 94.12 148 ARG A O 1
ATOM 1105 N N . ARG A 1 149 ? -14.807 4.229 23.656 1.00 95.06 149 ARG A N 1
ATOM 1106 C CA . ARG A 1 149 ? -13.494 4.612 24.190 1.00 95.06 149 ARG A CA 1
ATOM 1107 C C . ARG A 1 149 ? -13.091 6.021 23.765 1.00 95.06 149 ARG A C 1
ATOM 1109 O O . ARG A 1 149 ? -12.565 6.769 24.583 1.00 95.06 149 ARG A O 1
ATOM 1116 N N . TYR A 1 150 ? -13.382 6.379 22.518 1.00 95.19 150 TYR A N 1
ATOM 1117 C CA . TYR A 1 150 ? -13.013 7.648 21.900 1.00 95.19 150 TYR A CA 1
ATOM 1118 C C . TYR A 1 150 ? -14.269 8.404 21.427 1.00 95.19 150 TYR A C 1
ATOM 1120 O O . TYR A 1 150 ? -14.574 8.419 20.230 1.00 95.19 150 TYR A O 1
ATOM 1128 N N . PRO A 1 151 ? -15.039 9.025 22.346 1.00 93.88 151 PRO A N 1
ATOM 1129 C CA . PRO A 1 151 ? -16.228 9.786 21.978 1.00 93.88 151 PRO A CA 1
ATOM 1130 C C . PRO A 1 151 ? -15.910 10.894 20.970 1.00 93.88 151 PRO A C 1
ATOM 1132 O O . PRO A 1 151 ? -15.029 11.718 21.199 1.00 93.88 151 PRO A O 1
ATOM 1135 N N . GLY A 1 152 ? -16.657 10.923 19.866 1.00 89.56 152 GLY A N 1
ATOM 1136 C CA . GLY A 1 152 ? -16.474 11.896 18.785 1.00 89.56 152 GLY A CA 1
ATOM 1137 C C . GLY A 1 152 ? -15.462 11.487 17.710 1.00 89.56 152 GLY A C 1
ATOM 1138 O O . GLY A 1 152 ? -15.380 12.172 16.697 1.00 89.56 152 GLY A O 1
ATOM 1139 N N . ALA A 1 153 ? -14.739 10.373 17.877 1.00 89.94 153 ALA A N 1
ATOM 1140 C CA . ALA A 1 153 ? -13.854 9.857 16.838 1.00 89.94 153 ALA A CA 1
ATOM 1141 C C . ALA A 1 153 ? -14.637 9.162 15.712 1.00 89.94 153 ALA A C 1
ATOM 1143 O O . ALA A 1 153 ? -15.562 8.378 15.953 1.00 89.94 153 ALA A O 1
ATOM 1144 N N . SER A 1 154 ? -14.220 9.413 14.472 1.00 88.88 154 SER A N 1
ATOM 1145 C CA . SER A 1 154 ? -14.696 8.692 13.292 1.00 88.88 154 SER A CA 1
ATOM 1146 C C . SER A 1 154 ? -13.901 7.403 13.099 1.00 88.88 154 SER A C 1
ATOM 1148 O O . SER A 1 154 ? -12.681 7.386 13.230 1.00 88.88 154 SER A O 1
ATOM 1150 N N . VAL A 1 155 ? -14.593 6.317 12.748 1.00 92.00 155 VAL A N 1
ATOM 1151 C CA . VAL A 1 155 ? -13.951 5.059 12.339 1.00 92.00 155 VAL A CA 1
ATOM 1152 C C . VAL A 1 155 ? -13.916 5.018 10.820 1.00 92.00 155 VAL A C 1
ATOM 1154 O O . VAL A 1 155 ? -14.968 4.917 10.184 1.00 92.00 155 VAL A O 1
ATOM 1157 N N . VAL A 1 156 ? -12.709 5.106 10.269 1.00 92.25 156 VAL A N 1
ATOM 1158 C CA . VAL A 1 156 ? -12.445 5.127 8.829 1.00 92.25 156 VAL A CA 1
ATOM 1159 C C . VAL A 1 156 ? -11.853 3.773 8.428 1.00 92.25 156 VAL A C 1
ATOM 1161 O O . VAL A 1 156 ? -10.790 3.409 8.935 1.00 92.25 156 VAL A O 1
ATOM 1164 N N . PRO A 1 157 ? -12.528 2.984 7.575 1.00 92.62 157 PRO A N 1
ATOM 1165 C CA . PRO A 1 157 ? -11.953 1.754 7.055 1.00 92.62 157 PRO A CA 1
ATOM 1166 C C . PRO A 1 157 ? -10.807 2.098 6.100 1.00 92.62 157 PRO A C 1
ATOM 1168 O O . PRO A 1 157 ? -10.935 2.996 5.275 1.00 92.62 157 PRO A O 1
ATOM 1171 N N . VAL A 1 158 ? -9.703 1.363 6.199 1.00 92.38 158 VAL A N 1
ATOM 1172 C CA . VAL A 1 158 ? -8.537 1.526 5.323 1.00 92.38 158 VAL A CA 1
ATOM 1173 C C . VAL A 1 158 ? -8.010 0.166 4.885 1.00 92.38 158 VAL A C 1
ATOM 1175 O O . VAL A 1 158 ? -8.200 -0.841 5.577 1.00 92.38 158 VAL A O 1
ATOM 1178 N N . LEU A 1 159 ? -7.333 0.134 3.740 1.00 92.25 159 LEU A N 1
ATOM 1179 C CA . LEU A 1 159 ? -6.537 -1.021 3.340 1.00 92.25 159 LEU A CA 1
ATOM 1180 C C . LEU A 1 159 ? -5.201 -1.019 4.089 1.00 92.25 159 LEU A C 1
ATOM 1182 O O . LEU A 1 159 ? -4.644 0.027 4.409 1.00 92.25 159 LEU A O 1
ATOM 1186 N N . MET A 1 160 ? -4.692 -2.215 4.366 1.00 90.62 160 MET A N 1
ATOM 1187 C CA . MET A 1 160 ? -3.350 -2.412 4.905 1.00 90.62 160 MET A CA 1
ATOM 1188 C C . MET A 1 160 ? -2.389 -2.571 3.716 1.00 90.62 160 MET A C 1
ATOM 1190 O O . MET A 1 160 ? -2.588 -3.512 2.946 1.00 90.62 160 MET A O 1
ATOM 1194 N N . PRO A 1 161 ? -1.343 -1.735 3.561 1.00 89.31 161 PRO A N 1
ATOM 1195 C CA . PRO A 1 161 ? -0.370 -1.850 2.465 1.00 89.31 161 PRO A CA 1
ATOM 1196 C C . PRO A 1 161 ? 0.561 -3.075 2.595 1.00 89.31 161 PRO A C 1
ATOM 1198 O O . PRO A 1 161 ? 1.438 -3.296 1.763 1.00 89.31 161 PRO A O 1
ATOM 1201 N N . GLY A 1 162 ? 0.371 -3.894 3.635 1.00 87.50 162 GLY A N 1
ATOM 1202 C CA . GLY A 1 162 ? 1.081 -5.146 3.885 1.00 87.50 162 GLY A CA 1
ATOM 1203 C C . GLY A 1 162 ? 0.172 -6.382 3.889 1.00 87.50 162 GLY A C 1
ATOM 1204 O O . GLY A 1 162 ? -1.056 -6.304 3.944 1.00 87.50 162 GLY A O 1
ATOM 1205 N N . GLY A 1 163 ? 0.796 -7.561 3.861 1.00 87.50 163 GLY A N 1
ATOM 1206 C CA . GLY A 1 163 ? 0.094 -8.844 3.920 1.00 87.50 163 GLY A CA 1
ATOM 1207 C C . GLY A 1 163 ? -0.348 -9.223 5.337 1.00 87.50 163 GLY A C 1
ATOM 1208 O O . GLY A 1 163 ? 0.361 -8.977 6.307 1.00 87.50 163 GLY A O 1
ATOM 1209 N N . THR A 1 164 ? -1.507 -9.878 5.456 1.00 90.88 164 THR A N 1
ATOM 1210 C CA . THR A 1 164 ? -1.995 -10.468 6.717 1.00 90.88 164 THR A CA 1
ATOM 1211 C C . THR A 1 164 ? -2.593 -11.857 6.480 1.00 90.88 164 THR A C 1
ATOM 1213 O O . THR A 1 164 ? -3.024 -12.192 5.369 1.00 90.88 164 THR A O 1
ATOM 1216 N N . ASP A 1 165 ? -2.686 -12.673 7.531 1.00 92.12 165 ASP A N 1
ATOM 1217 C CA . ASP A 1 165 ? -3.316 -14.003 7.465 1.00 92.12 165 ASP A CA 1
ATOM 1218 C C . ASP A 1 165 ? -4.834 -13.975 7.285 1.00 92.12 165 ASP A C 1
ATOM 1220 O O . ASP A 1 165 ? -5.438 -14.981 6.907 1.00 92.12 165 ASP A O 1
ATOM 1224 N N . LEU A 1 166 ? -5.458 -12.799 7.398 1.00 92.81 166 LEU A N 1
ATOM 1225 C CA . LEU A 1 166 ? -6.872 -12.631 7.070 1.00 92.81 166 LEU A CA 1
ATOM 1226 C C . LEU A 1 166 ? -7.193 -12.975 5.610 1.00 92.81 166 LEU A C 1
ATOM 1228 O O . LEU A 1 166 ? -8.322 -13.372 5.329 1.00 92.81 166 LEU A O 1
ATOM 1232 N N . ARG A 1 167 ? -6.224 -12.894 4.685 1.00 91.12 167 ARG A N 1
ATOM 1233 C CA . ARG A 1 167 ? -6.419 -13.356 3.298 1.00 91.12 167 ARG A CA 1
ATOM 1234 C C . ARG A 1 167 ? -6.801 -14.842 3.240 1.00 91.12 167 ARG A C 1
ATOM 1236 O O . ARG A 1 167 ? -7.649 -15.223 2.441 1.00 91.12 167 ARG A O 1
ATOM 1243 N N . VAL A 1 168 ? -6.231 -15.668 4.123 1.00 92.62 168 VAL A N 1
ATOM 1244 C CA . VAL A 1 168 ? -6.515 -17.108 4.197 1.00 92.62 168 VAL A CA 1
ATOM 1245 C C . VAL A 1 168 ? -7.915 -17.325 4.761 1.00 92.62 168 VAL A C 1
ATOM 1247 O O . VAL A 1 168 ? -8.700 -18.066 4.176 1.00 92.62 168 VAL A O 1
ATOM 1250 N N . ALA A 1 169 ? -8.275 -16.616 5.835 1.00 93.00 169 ALA A N 1
ATOM 1251 C CA . ALA A 1 169 ? -9.630 -16.661 6.384 1.00 93.00 169 ALA A CA 1
ATOM 1252 C C . ALA A 1 169 ? -10.689 -16.259 5.340 1.00 93.00 169 ALA A C 1
ATOM 1254 O O . ALA A 1 169 ? -11.694 -16.954 5.192 1.00 93.00 169 ALA A O 1
ATOM 1255 N N . ARG A 1 170 ? -10.439 -15.195 4.561 1.00 94.38 170 ARG A N 1
ATOM 1256 C CA . ARG A 1 170 ? -11.341 -14.735 3.492 1.00 94.38 170 ARG A CA 1
ATOM 1257 C C . ARG A 1 170 ? -11.520 -15.755 2.368 1.00 94.38 170 ARG A C 1
ATOM 1259 O O . ARG A 1 170 ? -12.642 -15.929 1.903 1.00 94.38 170 ARG A O 1
ATOM 1266 N N . ARG A 1 171 ? -10.475 -16.505 1.989 1.00 91.50 171 ARG A N 1
ATOM 1267 C CA . ARG A 1 171 ? -10.592 -17.619 1.016 1.00 91.50 171 ARG A CA 1
ATOM 1268 C C . ARG A 1 171 ? -11.560 -18.714 1.470 1.00 91.50 171 ARG A C 1
ATOM 1270 O O . ARG A 1 171 ? -12.138 -19.400 0.634 1.00 91.50 171 ARG A O 1
ATOM 1277 N N . HIS A 1 172 ? -11.765 -18.857 2.778 1.00 94.44 172 HIS A N 1
ATOM 1278 C CA . HIS A 1 172 ? -12.712 -19.806 3.365 1.00 94.44 172 HIS A CA 1
ATOM 1279 C C . HIS A 1 172 ? -14.061 -19.170 3.746 1.00 94.44 172 HIS A C 1
ATOM 1281 O O . HIS A 1 172 ? -14.830 -19.771 4.493 1.00 94.44 172 HIS A O 1
ATOM 1287 N N . GLY A 1 173 ? -14.363 -17.963 3.251 1.00 93.31 173 GLY A N 1
ATOM 1288 C CA . GLY A 1 173 ? -15.613 -17.250 3.537 1.00 93.31 173 GLY A CA 1
ATOM 1289 C C . GLY A 1 173 ? -15.646 -16.539 4.895 1.00 93.31 173 GLY A C 1
ATOM 1290 O O . GLY A 1 173 ? -16.697 -16.050 5.305 1.00 93.31 173 GLY A O 1
ATOM 1291 N N . GLY A 1 174 ? -14.518 -16.480 5.607 1.00 94.56 174 GLY A N 1
ATOM 1292 C CA . GLY A 1 174 ? -14.380 -15.696 6.830 1.00 94.56 174 GLY A CA 1
ATOM 1293 C C . GLY A 1 174 ? -14.296 -14.192 6.559 1.00 94.56 174 GLY A C 1
ATOM 1294 O O . GLY A 1 174 ? -13.961 -13.751 5.462 1.00 94.56 174 GLY A O 1
ATOM 1295 N N . ILE A 1 175 ? -14.550 -13.397 7.596 1.00 94.62 175 ILE A N 1
ATOM 1296 C CA . ILE A 1 175 ? -14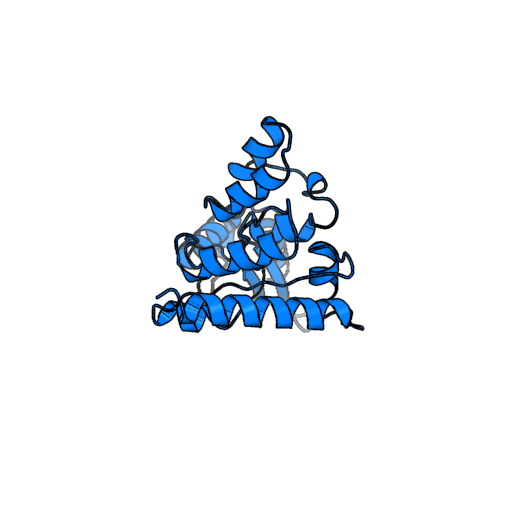.348 -11.943 7.604 1.00 94.62 175 ILE A CA 1
ATOM 1297 C C . ILE A 1 175 ? -13.387 -11.567 8.729 1.00 94.62 175 ILE A C 1
ATOM 1299 O O . ILE A 1 175 ? -13.281 -12.273 9.731 1.00 94.62 175 ILE A O 1
ATOM 1303 N N . GLY A 1 176 ? -12.710 -10.435 8.585 1.00 94.56 176 GLY A N 1
ATOM 1304 C CA . GLY A 1 176 ? -11.879 -9.883 9.648 1.00 94.56 176 GLY A CA 1
ATOM 1305 C C . GLY A 1 176 ? -11.322 -8.511 9.305 1.00 94.56 176 GLY A C 1
ATOM 1306 O O . GLY A 1 176 ? -11.263 -8.133 8.131 1.00 94.56 176 GLY A O 1
ATOM 1307 N N . TYR A 1 177 ? -10.913 -7.790 10.343 1.00 95.12 177 TYR A N 1
ATOM 1308 C CA . TYR A 1 177 ? -10.409 -6.421 10.275 1.00 95.12 177 TYR A CA 1
ATOM 1309 C C . TYR A 1 177 ? -9.245 -6.286 11.254 1.00 95.12 177 TYR A C 1
ATOM 1311 O O . TYR A 1 177 ? -9.310 -6.824 12.361 1.00 95.12 177 TYR A O 1
ATOM 1319 N N . GLY A 1 178 ? -8.195 -5.575 10.849 1.00 92.31 178 GLY A N 1
ATOM 1320 C CA . GLY A 1 178 ? -7.190 -5.080 11.786 1.00 92.31 178 GLY A CA 1
ATOM 1321 C C . GLY A 1 178 ? -7.707 -3.819 12.475 1.00 92.31 178 GLY A C 1
ATOM 1322 O O . GLY A 1 178 ? -8.420 -3.030 11.858 1.00 92.31 178 GLY A O 1
ATOM 1323 N N . PHE A 1 179 ? -7.370 -3.636 13.747 1.00 92.56 179 PHE A N 1
ATOM 1324 C CA . PHE A 1 179 ? -7.617 -2.396 14.477 1.00 92.56 179 PHE A CA 1
ATOM 1325 C C . PHE A 1 179 ? -6.577 -2.237 15.590 1.00 92.56 179 PHE A C 1
ATOM 1327 O O . PHE A 1 179 ? -5.938 -3.210 15.992 1.00 92.56 179 PHE A O 1
ATOM 1334 N N . GLY A 1 180 ? -6.460 -1.021 16.111 1.00 92.00 180 GLY A N 1
ATOM 1335 C CA . GLY A 1 180 ? -5.719 -0.713 17.329 1.00 92.00 180 GLY A CA 1
ATOM 1336 C C . GLY A 1 180 ? -6.397 0.427 18.083 1.00 92.00 180 GLY A C 1
ATOM 1337 O O . GLY A 1 180 ? -7.209 1.159 17.514 1.00 92.00 180 GLY A O 1
ATOM 1338 N N . ALA A 1 181 ? -6.098 0.545 19.371 1.00 95.25 181 ALA A N 1
ATOM 1339 C CA . ALA A 1 181 ? -6.564 1.624 20.232 1.00 95.25 181 ALA A CA 1
ATOM 1340 C C . ALA A 1 181 ? -5.344 2.259 20.915 1.00 95.25 181 ALA A C 1
ATOM 1342 O O . ALA A 1 181 ? -4.576 1.557 21.576 1.00 95.25 181 ALA A O 1
ATOM 1343 N N . TYR A 1 182 ? -5.160 3.566 20.719 1.00 95.19 182 TYR A N 1
ATOM 1344 C CA . TYR A 1 182 ? -3.945 4.294 21.083 1.00 95.19 182 TYR A CA 1
ATOM 1345 C C . TYR A 1 182 ? -4.270 5.438 22.045 1.00 95.19 182 TYR A C 1
ATOM 1347 O O . TYR A 1 182 ? -4.713 6.513 21.648 1.00 95.19 182 TYR A O 1
ATOM 1355 N N . ASP A 1 183 ? -4.056 5.196 23.334 1.00 96.38 183 ASP A N 1
ATOM 1356 C CA . ASP A 1 183 ? -4.251 6.185 24.399 1.00 96.38 183 ASP A CA 1
ATOM 1357 C C . ASP A 1 183 ? -3.028 7.089 24.590 1.00 96.38 183 ASP A C 1
ATOM 1359 O O . ASP A 1 183 ? -3.125 8.142 25.219 1.00 96.38 183 ASP A O 1
ATOM 1363 N N . SER A 1 184 ? -1.873 6.682 24.061 1.00 96.25 184 SER A N 1
ATOM 1364 C CA . SER A 1 184 ? -0.658 7.494 24.020 1.00 96.25 184 SER A CA 1
ATOM 1365 C C . SER A 1 184 ? -0.807 8.747 23.153 1.00 96.25 184 SER A C 1
ATOM 1367 O O . SER A 1 184 ? -0.037 9.691 23.320 1.00 96.25 184 SER A O 1
ATOM 1369 N N . GLY A 1 185 ? -1.793 8.758 22.249 1.00 93.31 185 GLY A N 1
ATOM 1370 C CA . GLY A 1 185 ? -1.961 9.785 21.226 1.00 93.31 185 GLY A CA 1
ATOM 1371 C C . GLY A 1 185 ? -1.133 9.544 19.962 1.00 93.31 185 GLY A C 1
ATOM 1372 O O . GLY A 1 185 ? -1.086 10.440 19.125 1.00 93.31 185 GLY A O 1
ATOM 1373 N N . ALA A 1 186 ? -0.499 8.372 19.821 1.00 93.94 186 ALA A N 1
ATOM 1374 C CA . ALA A 1 186 ? 0.196 7.986 18.594 1.00 93.94 186 ALA A CA 1
ATOM 1375 C C . ALA A 1 186 ? -0.741 8.079 17.380 1.00 93.94 186 ALA A C 1
ATOM 1377 O O . ALA A 1 186 ? -1.874 7.581 17.413 1.00 93.94 186 ALA A O 1
ATOM 1378 N N . SER A 1 187 ? -0.264 8.711 16.310 1.00 91.75 187 SER A N 1
ATOM 1379 C CA . SER A 1 187 ? -0.986 8.754 15.044 1.00 91.75 187 SER A CA 1
ATOM 1380 C C . SER A 1 187 ? -0.887 7.410 14.317 1.00 91.75 187 SER A C 1
ATOM 1382 O O . SER A 1 187 ? -0.067 6.546 14.637 1.00 91.75 187 SER A O 1
ATOM 1384 N N . LEU A 1 188 ? -1.704 7.226 13.279 1.00 89.62 188 LEU A N 1
ATOM 1385 C CA . LEU A 1 188 ? -1.544 6.075 12.392 1.00 89.62 188 LEU A CA 1
ATOM 1386 C C . LEU A 1 188 ? -0.173 6.105 11.681 1.00 89.62 188 LEU A C 1
ATOM 1388 O O . LEU A 1 188 ? 0.428 5.049 11.486 1.00 89.62 188 LEU A O 1
ATOM 1392 N N . GLY A 1 189 ? 0.344 7.296 11.354 1.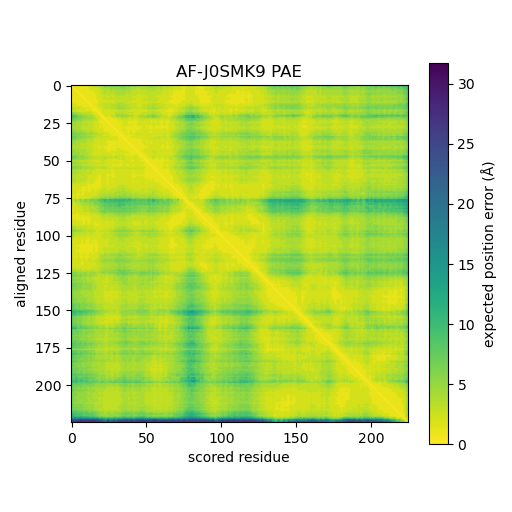00 90.31 189 GLY A N 1
ATOM 1393 C CA . GLY A 1 189 ? 1.686 7.482 10.797 1.00 90.31 189 GLY A CA 1
ATOM 1394 C C . GLY A 1 189 ? 2.785 7.009 11.753 1.00 90.31 189 GLY A C 1
ATOM 1395 O O . GLY A 1 189 ? 3.656 6.244 11.338 1.00 90.31 189 GLY A O 1
ATOM 1396 N N . ASP A 1 190 ? 2.692 7.364 13.041 1.00 92.75 190 ASP A N 1
ATOM 1397 C CA . ASP A 1 190 ? 3.622 6.899 14.081 1.00 92.75 190 ASP A CA 1
ATOM 1398 C C . ASP A 1 190 ? 3.650 5.367 14.161 1.00 92.75 190 ASP A C 1
ATOM 1400 O O . ASP A 1 190 ? 4.719 4.760 14.232 1.00 92.75 190 ASP A O 1
ATOM 1404 N N . VAL A 1 191 ? 2.477 4.727 14.107 1.00 91.38 191 VAL A N 1
ATOM 1405 C CA . VAL A 1 191 ? 2.348 3.262 14.159 1.00 91.38 191 VAL A CA 1
ATOM 1406 C C . VAL A 1 191 ? 3.009 2.603 12.953 1.00 91.38 191 VAL A C 1
ATOM 1408 O O . VAL A 1 191 ? 3.788 1.665 13.122 1.00 91.38 191 VAL A O 1
ATOM 1411 N N . TYR A 1 192 ? 2.736 3.085 11.738 1.00 88.94 192 TYR A N 1
ATOM 1412 C CA . TYR A 1 192 ? 3.351 2.525 10.531 1.00 88.94 192 TYR A CA 1
ATOM 1413 C C . TYR A 1 192 ? 4.862 2.742 10.490 1.00 88.94 192 TYR A C 1
ATOM 1415 O O . TYR A 1 192 ? 5.577 1.863 10.012 1.00 88.94 192 TYR A O 1
ATOM 1423 N N . ALA A 1 193 ? 5.357 3.858 11.029 1.00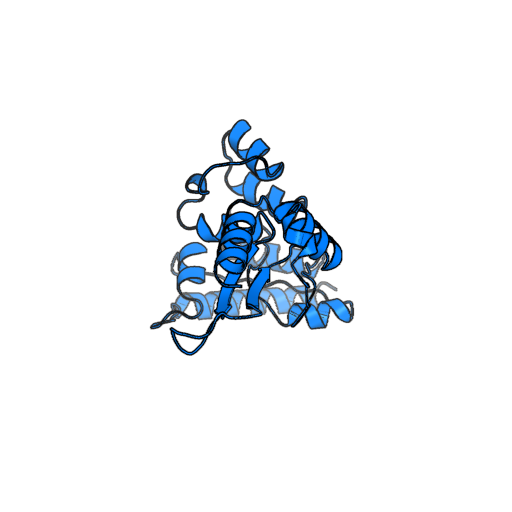 89.25 193 ALA A N 1
ATOM 1424 C CA . ALA A 1 193 ? 6.788 4.128 11.121 1.00 89.25 193 ALA A CA 1
ATOM 1425 C C . ALA A 1 193 ? 7.534 3.153 12.054 1.00 89.25 193 ALA A C 1
ATOM 1427 O O . ALA A 1 193 ? 8.752 3.023 11.934 1.00 89.25 193 ALA A O 1
ATOM 1428 N N . GLN A 1 194 ? 6.833 2.465 12.966 1.00 92.38 194 GLN A N 1
ATOM 1429 C CA . GLN A 1 194 ? 7.421 1.447 13.844 1.00 92.38 194 GLN A CA 1
ATOM 1430 C C . GLN A 1 194 ? 7.508 0.058 13.200 1.00 92.38 194 GLN A C 1
ATOM 1432 O O . GLN A 1 194 ? 8.367 -0.726 13.596 1.00 92.38 194 GLN A O 1
ATOM 1437 N N . LEU A 1 195 ? 6.659 -0.268 12.218 1.00 89.94 195 LEU A N 1
ATOM 1438 C CA . LEU A 1 195 ? 6.599 -1.622 11.656 1.00 89.94 195 LEU A CA 1
ATOM 1439 C C . LEU A 1 195 ? 7.922 -1.999 10.972 1.00 89.94 195 LEU A C 1
ATOM 1441 O O . LEU A 1 195 ? 8.326 -1.368 9.996 1.00 89.94 195 LEU A O 1
ATOM 1445 N N . HIS A 1 196 ? 8.576 -3.055 11.468 1.00 88.94 196 HIS A N 1
ATOM 1446 C CA . HIS A 1 196 ? 9.892 -3.522 11.015 1.00 88.94 196 HIS A CA 1
ATOM 1447 C C . HIS A 1 196 ? 11.025 -2.488 11.165 1.00 88.94 196 HIS A C 1
ATOM 1449 O O . HIS A 1 196 ? 12.070 -2.605 10.513 1.00 88.94 196 HIS A O 1
ATOM 1455 N N . ALA A 1 197 ? 10.851 -1.478 12.020 1.00 91.94 197 ALA A N 1
ATOM 1456 C CA . ALA A 1 197 ? 11.908 -0.530 12.341 1.00 91.94 197 ALA A CA 1
ATOM 1457 C C . ALA A 1 197 ? 12.989 -1.176 13.228 1.00 91.94 197 ALA A C 1
ATOM 1459 O O . ALA A 1 197 ? 12.760 -2.172 13.911 1.00 91.94 197 ALA A O 1
ATOM 1460 N N . HIS A 1 198 ? 14.193 -0.590 13.249 1.00 93.12 198 HIS A N 1
ATOM 1461 C CA . HIS A 1 198 ? 15.310 -1.126 14.041 1.00 93.12 198 HIS A CA 1
ATOM 1462 C C . HIS A 1 198 ? 15.024 -1.168 15.553 1.00 93.12 198 HIS A C 1
ATOM 1464 O O . HIS A 1 198 ? 15.484 -2.083 16.230 1.00 93.12 198 HIS A O 1
ATOM 1470 N N . ASP A 1 199 ? 14.269 -0.188 16.057 1.00 94.69 199 ASP A N 1
ATOM 1471 C CA . ASP A 1 199 ? 13.853 -0.065 17.460 1.00 94.69 199 ASP A CA 1
ATOM 1472 C C . ASP A 1 199 ? 12.318 -0.064 17.556 1.00 94.69 199 ASP A C 1
ATOM 1474 O O . ASP A 1 199 ? 11.714 0.826 18.155 1.00 94.69 199 ASP A O 1
ATOM 1478 N N . GLU A 1 200 ? 11.683 -1.023 16.871 1.00 97.12 200 GLU A N 1
ATOM 1479 C CA . GLU A 1 200 ? 10.230 -1.212 16.897 1.00 97.12 200 GLU A CA 1
ATOM 1480 C C . GLU A 1 200 ? 9.731 -1.361 18.342 1.00 97.12 200 GLU A C 1
ATOM 1482 O O . GLU A 1 200 ? 10.105 -2.289 19.066 1.00 97.12 200 GLU A O 1
ATOM 1487 N N . HIS A 1 201 ? 8.863 -0.441 18.764 1.00 95.12 201 HIS A N 1
ATOM 1488 C CA . HIS A 1 201 ? 8.261 -0.451 20.091 1.00 95.12 201 HIS A CA 1
ATOM 1489 C C . HIS A 1 201 ? 6.825 0.082 20.075 1.00 95.12 201 HIS A C 1
ATOM 1491 O O . HIS A 1 201 ? 6.345 0.667 19.108 1.00 95.12 201 HIS A O 1
ATOM 1497 N N . ILE A 1 202 ? 6.124 -0.122 21.191 1.00 96.38 202 ILE A N 1
ATOM 1498 C CA . ILE A 1 202 ? 4.759 0.360 21.407 1.00 96.38 202 ILE A CA 1
ATOM 1499 C C . ILE A 1 202 ? 4.587 0.797 22.862 1.00 96.38 202 ILE A C 1
ATOM 1501 O O . ILE A 1 202 ? 5.143 0.185 23.781 1.00 96.38 202 ILE A O 1
ATOM 1505 N N . ALA A 1 203 ? 3.803 1.850 23.101 1.00 97.50 203 ALA A N 1
ATOM 1506 C CA . ALA A 1 203 ? 3.501 2.276 24.458 1.00 97.50 203 ALA A CA 1
ATOM 1507 C C . ALA A 1 203 ? 2.644 1.220 25.175 1.00 97.50 203 ALA A C 1
ATOM 1509 O O . ALA A 1 203 ? 1.645 0.727 24.652 1.00 97.50 203 ALA A O 1
ATOM 1510 N N . LEU A 1 204 ? 2.978 0.916 26.432 1.00 98.31 204 LEU A N 1
ATOM 1511 C CA . LEU A 1 204 ? 2.207 -0.048 27.232 1.00 98.31 204 LEU A CA 1
ATOM 1512 C C . LEU A 1 204 ? 0.741 0.377 27.429 1.00 98.31 204 LEU A C 1
ATOM 1514 O O . LEU A 1 204 ? -0.125 -0.478 27.624 1.00 98.31 204 LEU A O 1
ATOM 1518 N N . ALA A 1 205 ? 0.463 1.684 27.381 1.00 98.00 205 ALA A N 1
ATOM 1519 C CA . ALA A 1 205 ? -0.897 2.215 27.396 1.00 98.00 205 ALA A CA 1
ATOM 1520 C C . ALA A 1 205 ? -1.712 1.741 26.181 1.00 98.00 205 ALA A C 1
ATOM 1522 O O . ALA A 1 205 ? -2.861 1.349 26.359 1.00 98.00 205 ALA A O 1
ATOM 1523 N N . ASP A 1 206 ? -1.106 1.677 24.994 1.00 97.75 206 ASP A N 1
ATOM 1524 C CA . ASP A 1 206 ? -1.780 1.291 23.746 1.00 97.75 206 ASP A CA 1
ATOM 1525 C C . ASP A 1 206 ? -1.996 -0.219 23.668 1.00 97.75 206 ASP A C 1
ATOM 1527 O O . ASP A 1 206 ? -3.051 -0.687 23.242 1.00 97.75 206 ASP A O 1
ATOM 1531 N N . VAL A 1 207 ? -1.039 -1.001 24.185 1.00 97.88 207 VAL A N 1
ATOM 1532 C CA . VAL A 1 207 ? -1.214 -2.452 24.363 1.00 97.88 207 VAL A CA 1
ATOM 1533 C C . VAL A 1 207 ? -2.416 -2.733 25.266 1.00 97.88 207 VAL A C 1
ATOM 1535 O O . VAL A 1 207 ? -3.269 -3.558 24.933 1.00 97.88 207 VAL A O 1
ATOM 1538 N N . ARG A 1 208 ? -2.515 -2.027 26.403 1.00 98.38 208 ARG A N 1
ATOM 1539 C CA . ARG A 1 208 ? -3.649 -2.160 27.327 1.00 98.38 208 ARG A CA 1
ATOM 1540 C C . ARG A 1 208 ? -4.956 -1.717 26.669 1.00 98.38 208 ARG A C 1
ATOM 1542 O O . ARG A 1 208 ? -5.924 -2.471 26.709 1.00 98.38 208 ARG A O 1
ATOM 1549 N N . ALA A 1 209 ? -4.972 -0.536 26.054 1.00 97.94 209 ALA A N 1
ATOM 1550 C CA . ALA A 1 209 ? -6.147 0.023 25.395 1.00 97.94 209 ALA A CA 1
ATOM 1551 C C . ALA A 1 209 ? -6.682 -0.916 24.306 1.00 97.94 209 ALA A C 1
ATOM 1553 O O . ALA A 1 209 ? -7.873 -1.228 24.281 1.00 97.94 209 ALA A O 1
ATOM 1554 N N . THR A 1 210 ? -5.796 -1.435 23.455 1.00 97.62 210 THR A N 1
ATOM 1555 C CA . THR A 1 210 ? -6.156 -2.367 22.380 1.00 97.62 210 THR A CA 1
ATOM 1556 C C . THR A 1 210 ? -6.730 -3.669 22.936 1.00 97.62 210 THR A C 1
ATOM 1558 O O . THR A 1 210 ? -7.750 -4.144 22.438 1.00 97.62 210 THR A O 1
ATOM 1561 N N . ALA A 1 211 ? -6.143 -4.225 24.001 1.00 98.06 211 ALA A N 1
ATOM 1562 C CA . ALA A 1 211 ? -6.659 -5.436 24.641 1.00 98.06 211 ALA A CA 1
ATOM 1563 C C . ALA A 1 211 ? -8.046 -5.228 25.282 1.00 98.06 211 ALA A C 1
ATOM 1565 O O . ALA A 1 211 ? -8.917 -6.091 25.158 1.00 98.06 211 ALA A O 1
ATOM 1566 N N . GLU A 1 212 ? -8.276 -4.085 25.933 1.00 98.12 212 GLU A N 1
ATOM 1567 C CA . GLU A 1 212 ? -9.577 -3.725 26.515 1.00 98.12 212 GLU A CA 1
ATOM 1568 C C . GLU A 1 212 ? -10.659 -3.574 25.435 1.00 98.12 212 GLU A C 1
ATOM 1570 O O . GLU A 1 212 ? -11.755 -4.122 25.575 1.00 98.12 212 GLU A O 1
ATOM 1575 N N . VAL A 1 213 ? -10.343 -2.887 24.331 1.00 97.62 213 VAL A N 1
ATOM 1576 C CA . VAL A 1 213 ? -11.256 -2.740 23.185 1.00 97.62 213 VAL A CA 1
ATOM 1577 C C . VAL A 1 213 ? -11.530 -4.095 22.532 1.00 97.62 213 VAL A C 1
ATOM 1579 O O . VAL A 1 213 ? -12.683 -4.400 22.237 1.00 97.62 213 VAL A O 1
ATOM 1582 N N . LEU A 1 214 ? -10.513 -4.948 22.366 1.00 97.69 214 LEU A N 1
ATOM 1583 C CA . LEU A 1 214 ? -10.687 -6.306 21.841 1.00 97.69 214 LEU A CA 1
ATOM 1584 C C . LEU A 1 214 ? -11.638 -7.135 22.708 1.00 97.69 214 LEU A C 1
ATOM 1586 O O . LEU A 1 214 ? -12.529 -7.800 22.179 1.00 97.69 214 LEU A O 1
ATOM 1590 N N . HIS A 1 215 ? -11.470 -7.087 24.031 1.00 96.94 215 HIS A N 1
ATOM 1591 C CA . HIS A 1 215 ? -12.354 -7.781 24.963 1.00 96.94 215 HIS A CA 1
ATOM 1592 C C . HIS A 1 215 ? -13.810 -7.316 24.810 1.00 96.94 215 HIS A C 1
ATOM 1594 O O . HIS A 1 215 ? -14.723 -8.144 24.771 1.00 96.94 215 HIS A O 1
ATOM 1600 N N . ASP A 1 216 ? -14.035 -6.006 24.698 1.00 95.94 216 ASP A N 1
ATOM 1601 C CA . ASP A 1 216 ? -15.366 -5.424 24.505 1.00 95.94 216 ASP A CA 1
ATOM 1602 C C . ASP A 1 216 ? -15.992 -5.858 23.165 1.00 95.94 216 ASP A C 1
ATOM 1604 O O . ASP A 1 216 ? -17.131 -6.329 23.137 1.00 95.94 216 ASP A O 1
ATOM 1608 N N . ILE A 1 217 ? -15.218 -5.820 22.072 1.00 96.44 217 ILE A N 1
ATOM 1609 C CA . ILE A 1 217 ? -15.648 -6.297 20.746 1.00 96.44 217 ILE A CA 1
ATOM 1610 C C . ILE A 1 217 ? -16.072 -7.761 20.809 1.00 96.44 217 ILE A C 1
ATOM 1612 O O . ILE A 1 217 ? -17.171 -8.097 20.373 1.00 96.44 217 ILE A O 1
ATOM 1616 N N . VAL A 1 218 ? -15.220 -8.639 21.348 1.00 95.81 218 VAL A N 1
ATOM 1617 C CA . VAL A 1 218 ? -15.500 -10.080 21.419 1.00 95.81 218 VAL A CA 1
ATOM 1618 C C . VAL A 1 218 ? -16.725 -10.345 22.287 1.00 95.81 218 VAL A C 1
ATOM 1620 O O . VAL A 1 218 ? -17.596 -11.117 21.888 1.00 95.81 218 VAL A O 1
ATOM 1623 N N . THR A 1 219 ? -16.827 -9.680 23.439 1.00 94.62 219 THR A N 1
ATOM 1624 C CA . THR A 1 219 ? -17.977 -9.833 24.335 1.00 94.62 219 THR A CA 1
ATOM 1625 C C . THR A 1 219 ? -19.264 -9.441 23.619 1.00 94.62 219 THR A C 1
ATOM 1627 O O . THR A 1 219 ? -20.199 -10.231 23.602 1.00 94.62 219 THR A O 1
ATOM 1630 N N . GLN A 1 220 ? -19.305 -8.276 22.969 1.00 92.31 220 GLN A N 1
ATOM 1631 C CA . GLN A 1 220 ? -20.500 -7.803 22.264 1.00 92.31 220 GLN A CA 1
ATOM 1632 C C . GLN A 1 220 ? -20.853 -8.644 21.050 1.00 92.31 220 GLN A C 1
ATOM 1634 O O . GLN A 1 220 ? -22.015 -8.985 20.848 1.00 92.31 220 GLN A O 1
ATOM 1639 N N . TYR A 1 221 ? -19.859 -8.994 20.243 1.00 93.69 221 TYR A N 1
ATOM 1640 C CA . TYR A 1 221 ? -20.086 -9.759 19.028 1.00 93.69 221 TYR A CA 1
ATOM 1641 C C . TYR A 1 221 ? -20.625 -11.166 19.323 1.00 93.69 221 TYR A C 1
ATOM 1643 O O . TYR A 1 221 ? -21.417 -11.701 18.549 1.00 93.69 221 TYR A O 1
ATOM 1651 N N . LEU A 1 222 ? -20.225 -11.766 20.450 1.00 92.88 222 LEU A N 1
ATOM 1652 C CA . LEU A 1 222 ? -20.705 -13.086 20.859 1.00 92.88 222 LEU A CA 1
ATOM 1653 C C . LEU A 1 222 ? -22.046 -13.049 21.605 1.00 92.88 222 LEU A C 1
ATOM 1655 O O . LEU A 1 222 ? -22.764 -14.046 21.570 1.00 92.88 222 LEU A O 1
ATOM 1659 N N . THR A 1 223 ? -22.396 -11.945 22.273 1.00 86.94 223 THR A N 1
ATOM 1660 C CA . THR A 1 223 ? -23.653 -11.830 23.037 1.00 86.94 223 THR A CA 1
ATOM 1661 C C . THR A 1 223 ? -24.814 -11.231 22.249 1.00 86.94 223 THR A C 1
ATOM 1663 O O . THR A 1 223 ? -25.961 -11.455 22.628 1.00 86.94 223 THR A O 1
ATOM 1666 N N . HIS A 1 224 ? -24.548 -10.491 21.169 1.00 68.44 224 HIS A N 1
ATOM 1667 C CA . HIS A 1 224 ? -25.566 -9.843 20.332 1.00 68.44 224 HIS A CA 1
ATOM 1668 C C . HIS A 1 224 ? -25.851 -10.581 19.008 1.00 68.44 224 HIS A C 1
ATOM 1670 O O . HIS A 1 224 ? -26.303 -9.953 18.051 1.00 68.44 224 HIS A O 1
ATOM 1676 N N . ARG A 1 225 ? -25.603 -11.897 18.957 1.00 54.34 225 ARG A N 1
ATOM 1677 C CA . ARG A 1 225 ? -26.062 -12.776 17.866 1.00 54.34 225 ARG A CA 1
ATOM 1678 C C . ARG A 1 225 ? -27.494 -13.257 18.065 1.00 54.34 225 ARG A C 1
ATOM 1680 O O . ARG A 1 225 ? -27.849 -13.586 19.218 1.00 54.34 225 ARG A O 1
#

pLDDT: mean 94.52, std 4.13, range [54.34, 98.5]

Foldseek 3Di:
DVVLLVLLVVLVVPADFAWDQDVLLLLVLVVLVDDPVQSVCLNVVNDDDQQCSVPLCSVVNVLQGGKDKDFDDKDFDDDPPDHTPDIDTDIDIQHAAPQAPVSVVVRSCVSCPVSNVVDDDDDPDGQHHDAADCPDPLNVLLQVLQCVVPPPDDDRRHGDSDDDCVSVCVVVVHHDDDDWDAPVPQDPSNQVCLVVDPPRDDDPVRVVRRVVSVVSSVVCSVVVD

Sequence (225 aa):
AVERLAQVSAALSAARWPTATDEVWAGFVRAFEFEEATETSLINGTYEGDYAEFGDLAAFAHAISHVTVAQTVAHSGGPINVMPSHATLELDIRTLPGVDDDDVDAAIVAALGDLADHVHIERLLSEPATASSTDTDLYRAIKAALARRYPGASVVPVLMPGGTDLRVARRHGGIGYGFGAYDSGASLGDVYAQLHAHDEHIALADVRATAEVLHDIVTQYLTHR

Nearest PDB structures (foldseek):
  4mmo-assembly1_A  TM=6.089E-01  e=2.996E-04  Saccharolobus solfataricus P2
  4mmo-assembly1_B  TM=5.867E-01  e=6.756E-04  Saccharolobus solfataricus P2
  3isz-assembly1_A  TM=6.033E-01  e=3.509E-02  Haemophilus influenzae Rd KW20
  7rsf-assembly1_B  TM=6.408E-01  e=3.942E-02  Escherichia coli str. K-12 substr. MG1655
  7uoi-assembly1_A  TM=5.737E-01  e=1.748E-02  Enterococcus faecium 1,231,410

Solvent-accessible surface area (backbone atoms only — not comparable to full-atom values): 13762 Å² total; per-residue (Å²): 55,60,68,58,49,53,52,51,52,52,30,59,73,71,46,85,59,65,50,44,81,50,69,48,53,42,50,46,54,59,73,68,68,58,59,69,68,59,45,51,26,57,45,69,55,68,58,83,75,81,44,63,91,54,53,77,35,14,70,58,52,57,51,56,45,28,40,44,79,43,84,76,45,79,50,60,64,73,61,95,90,50,88,38,88,52,58,52,76,44,69,52,71,47,60,43,69,92,47,52,72,66,57,50,52,51,50,52,42,62,40,40,49,84,53,36,88,80,56,86,89,78,88,90,80,88,76,82,42,74,80,57,78,74,90,40,69,66,49,51,31,48,49,54,38,49,37,68,78,39,74,91,59,84,85,75,62,72,83,69,86,65,89,65,73,59,57,60,42,42,77,72,76,45,78,70,79,92,84,81,36,60,76,80,67,65,48,74,39,58,56,59,66,26,66,93,37,99,81,56,72,77,58,69,56,22,57,49,42,29,52,54,43,49,50,49,25,53,53,48,52,70,70,74,109